Protein 2JL1 (pdb70)

Radius of gyration: 19.4 Å; Cα contacts (8 Å, |Δi|>4): 564; chains: 1; bounding box: 51×40×39 Å

Structure (mmCIF, N/CA/C/O backbone):
data_2JL1
#
_entry.id   2JL1
#
_cell.length_a   59.262
_cell.length_b   140.384
_cell.length_c   76.096
_cell.angle_alpha   90.00
_cell.angle_beta   90.00
_cell.angle_gamma   90.00
#
_symmetry.space_group_name_H-M   'C 2 2 21'
#
loop_
_entity.id
_entity.type
_entity.pdbx_description
1 polymer 'TRIPHENYLMETHANE REDUCTASE'
2 non-polymer 'NADP NICOTINAMIDE-ADENINE-DINUCLEOTIDE PHOSPHATE'
3 non-polymer GLYCEROL
4 water water
#
loop_
_atom_site.group_PDB
_atom_site.id
_atom_site.type_symbol
_atom_site.label_atom_id
_atom_site.label_alt_id
_atom_site.label_comp_id
_atom_site.label_asym_id
_atom_site.label_entity_id
_atom_site.label_seq_id
_atom_site.pdbx_PDB_ins_code
_atom_site.Cartn_x
_atom_site.Cartn_y
_atom_site.Cartn_z
_atom_site.occupancy
_atom_site.B_iso_or_equiv
_atom_site.auth_seq_id
_atom_site.auth_comp_id
_atom_site.auth_asym_id
_atom_site.auth_atom_id
_atom_site.pdbx_PDB_model_num
ATOM 1 N N . PHE A 1 1 ? 18.865 -26.304 -3.940 1.00 39.56 1 PHE A N 1
ATOM 2 C CA . PHE A 1 1 ? 18.142 -27.347 -3.144 1.00 39.36 1 PHE A CA 1
ATOM 3 C C . PHE A 1 1 ? 16.595 -27.239 -3.138 1.00 37.53 1 PHE A C 1
ATOM 4 O O . PHE A 1 1 ? 16.001 -26.347 -3.755 1.00 37.39 1 PHE A O 1
ATOM 12 N N . SER A 1 2 ? 15.966 -28.161 -2.410 1.00 35.02 2 SER A N 1
ATOM 13 C CA . SER A 1 2 ? 14.580 -28.526 -2.621 1.00 32.67 2 SER A CA 1
ATOM 14 C C . SER A 1 2 ? 13.555 -27.590 -1.995 1.00 30.84 2 SER A C 1
ATOM 15 O O . SER A 1 2 ? 13.783 -26.987 -0.937 1.00 29.85 2 SER A O 1
ATOM 18 N N . ILE A 1 3 ? 12.416 -27.511 -2.672 1.00 28.84 3 ILE A N 1
ATOM 19 C CA . ILE A 1 3 ? 11.264 -26.737 -2.218 1.00 27.23 3 ILE A CA 1
ATOM 20 C C . ILE A 1 3 ? 10.113 -27.737 -2.072 1.00 26.30 3 ILE A C 1
ATOM 21 O O . ILE A 1 3 ? 9.791 -28.455 -3.013 1.00 26.01 3 ILE A O 1
ATOM 26 N N . ALA A 1 4 ? 9.548 -27.818 -0.873 1.00 25.35 4 ALA A N 1
ATOM 27 C CA . ALA A 1 4 ? 8.456 -28.725 -0.582 1.00 24.59 4 ALA A CA 1
ATOM 28 C C . ALA A 1 4 ? 7.209 -27.906 -0.312 1.00 24.77 4 ALA A C 1
ATOM 29 O O . ALA A 1 4 ? 7.289 -26.821 0.281 1.00 24.97 4 ALA A O 1
ATOM 31 N N . VAL A 1 5 ? 6.072 -28.426 -0.754 1.00 23.89 5 VAL A N 1
ATOM 32 C CA . VAL A 1 5 ? 4.786 -27.726 -0.644 1.00 23.79 5 VAL A CA 1
ATOM 33 C C . VAL A 1 5 ? 3.829 -28.695 -0.003 1.00 23.12 5 VAL A C 1
ATOM 34 O O . VAL A 1 5 ? 3.541 -29.756 -0.578 1.00 23.15 5 VAL A O 1
ATOM 38 N N . THR A 1 6 ? 3.345 -28.361 1.188 1.00 23.16 6 THR A N 1
ATOM 39 C CA . THR A 1 6 ? 2.267 -29.143 1.812 1.00 23.70 6 THR A CA 1
ATOM 40 C C . THR A 1 6 ? 0.928 -28.737 1.186 1.00 24.29 6 THR A C 1
ATOM 41 O O . THR A 1 6 ? 0.876 -27.752 0.476 1.00 23.73 6 THR A O 1
ATOM 45 N N . GLY A 1 7 ? -0.154 -29.473 1.443 1.00 24.45 7 GLY A N 1
ATOM 46 C CA . GLY A 1 7 ? -1.430 -29.190 0.749 1.00 25.92 7 GLY A CA 1
ATOM 47 C C . GLY A 1 7 ? -1.352 -29.206 -0.791 1.00 26.17 7 GLY A C 1
ATOM 48 O O . GLY A 1 7 ? -2.167 -28.564 -1.493 1.00 25.49 7 GLY A O 1
ATOM 49 N N . ALA A 1 8 ? -0.395 -29.970 -1.316 1.00 26.31 8 ALA A N 1
ATOM 50 C CA . ALA A 1 8 ? -0.050 -29.916 -2.753 1.00 26.55 8 ALA A CA 1
ATOM 51 C C . ALA A 1 8 ? -1.147 -30.326 -3.744 1.00 26.97 8 ALA A C 1
ATOM 52 O O . ALA A 1 8 ? -1.103 -29.893 -4.896 1.00 27.11 8 ALA A O 1
ATOM 54 N N . THR A 1 9 ? -2.103 -31.154 -3.308 1.00 26.57 9 THR A N 1
ATOM 55 C CA . THR A 1 9 ? -3.246 -31.537 -4.142 1.00 27.41 9 THR A CA 1
ATOM 56 C C . THR A 1 9 ? -4.437 -30.581 -3.968 1.00 27.04 9 THR A C 1
ATOM 57 O O . THR A 1 9 ? -5.455 -30.703 -4.662 1.00 27.36 9 THR A O 1
ATOM 61 N N . GLY A 1 10 ? -4.318 -29.636 -3.045 1.00 25.97 10 GLY A N 1
ATOM 62 C CA . GLY A 1 10 ? -5.366 -28.638 -2.849 1.00 25.71 10 GLY A CA 1
ATOM 63 C C . GLY A 1 10 ? -5.285 -27.573 -3.922 1.00 25.75 10 GLY A C 1
ATOM 64 O O . GLY A 1 10 ? -4.367 -27.585 -4.755 1.00 25.39 10 GLY A O 1
ATOM 65 N N . GLN A 1 11 ? -6.229 -26.637 -3.900 1.00 25.80 11 GLN A N 1
ATOM 66 C CA . GLN A 1 11 ? -6.331 -25.658 -4.982 1.00 26.65 11 GLN A CA 1
ATOM 67 C C . GLN A 1 11 ? -5.138 -24.717 -4.943 1.00 25.49 11 GLN A C 1
ATOM 68 O O . GLN A 1 11 ? -4.454 -24.531 -5.954 1.00 24.70 11 GLN A O 1
ATOM 74 N N . LEU A 1 12 ? -4.835 -24.174 -3.767 1.00 24.37 12 LEU A N 1
ATOM 75 C CA . LEU A 1 12 ? -3.707 -23.244 -3.662 1.00 23.56 12 LEU A CA 1
ATOM 76 C C . LEU A 1 12 ? -2.384 -23.936 -3.932 1.00 22.39 12 LEU A C 1
ATOM 77 O O . LEU A 1 12 ? -1.563 -23.413 -4.672 1.00 23.35 12 LEU A O 1
ATOM 82 N N . GLY A 1 13 ? -2.185 -25.093 -3.306 1.00 22.21 13 GLY A N 1
ATOM 83 C CA . GLY A 1 13 ? -0.964 -25.908 -3.436 1.00 22.79 13 GLY A CA 1
ATOM 84 C C . GLY A 1 13 ? -0.641 -26.321 -4.862 1.00 22.87 13 GLY A C 1
ATOM 85 O O . GLY A 1 13 ? 0.512 -26.263 -5.287 1.00 23.41 13 GLY A O 1
ATOM 86 N N . GLY A 1 14 ? -1.667 -26.740 -5.602 1.00 22.94 14 GLY A N 1
ATOM 87 C CA . GLY A 1 14 ? -1.520 -27.138 -7.015 1.00 22.87 14 GLY A CA 1
ATOM 88 C C . GLY A 1 14 ? -1.093 -25.952 -7.859 1.00 23.45 14 GLY A C 1
ATOM 89 O O . GLY A 1 14 ? -0.246 -26.084 -8.732 1.00 23.56 14 GLY A O 1
ATOM 90 N N . LEU A 1 15 ? -1.651 -24.777 -7.575 1.00 23.99 15 LEU A N 1
ATOM 91 C CA . LEU A 1 15 ? -1.254 -23.553 -8.291 1.00 24.47 15 LEU A CA 1
ATOM 92 C C . LEU A 1 15 ? 0.173 -23.094 -7.938 1.00 24.49 15 LEU A C 1
ATOM 93 O O . LEU A 1 15 ? 0.878 -22.559 -8.793 1.00 25.64 15 LEU A O 1
ATOM 98 N N . VAL A 1 16 ? 0.600 -23.298 -6.695 1.00 24.74 16 VAL A N 1
ATOM 99 C CA . VAL A 1 16 ? 1.973 -22.963 -6.284 1.00 23.77 16 VAL A CA 1
ATOM 100 C C . VAL A 1 16 ? 2.956 -23.838 -7.082 1.00 24.38 16 VAL A C 1
ATOM 101 O O . VAL A 1 16 ? 3.934 -23.339 -7.628 1.00 24.49 16 VAL A O 1
ATOM 105 N N . ILE A 1 17 ? 2.670 -25.133 -7.144 1.00 24.15 17 ILE A N 1
ATOM 106 C CA . ILE A 1 17 ? 3.481 -26.068 -7.919 1.00 24.51 17 ILE A CA 1
ATOM 107 C C . ILE A 1 17 ? 3.517 -25.704 -9.405 1.00 25.17 17 ILE A C 1
ATOM 108 O O . ILE A 1 17 ? 4.586 -25.730 -10.025 1.00 25.63 17 ILE A O 1
ATOM 113 N N . GLN A 1 18 ? 2.366 -25.323 -9.966 1.00 25.22 18 GLN A N 1
ATOM 114 C CA . GLN A 1 18 ? 2.332 -24.914 -11.374 1.00 25.66 18 GLN A CA 1
ATOM 115 C C . GLN A 1 18 ? 3.154 -23.661 -11.644 1.00 25.50 18 GLN A C 1
ATOM 116 O O . GLN A 1 18 ? 3.842 -23.574 -12.668 1.00 24.18 18 GLN A O 1
ATOM 122 N N . HIS A 1 19 ? 3.122 -22.705 -10.708 1.00 24.90 19 HIS A N 1
ATOM 123 C CA . HIS A 1 19 ? 4.007 -21.537 -10.777 1.00 25.27 19 HIS A CA 1
ATOM 124 C C . HIS A 1 19 ? 5.493 -21.854 -10.528 1.00 25.18 19 HIS A C 1
ATOM 125 O O . HIS A 1 19 ? 6.364 -21.284 -11.193 1.00 25.33 19 HIS A O 1
ATOM 132 N N . LEU A 1 20 ? 5.785 -22.750 -9.579 1.00 25.10 20 LEU A N 1
ATOM 133 C CA . LEU A 1 20 ? 7.169 -23.191 -9.334 1.00 25.20 20 LEU A CA 1
ATOM 134 C C . LEU A 1 20 ? 7.764 -23.891 -10.555 1.00 25.71 20 LEU A C 1
ATOM 135 O O . LEU A 1 20 ? 8.959 -23.745 -10.843 1.00 25.38 20 LEU A O 1
ATOM 140 N N . LEU A 1 21 ? 6.926 -24.639 -11.269 1.00 26.16 21 LEU A N 1
ATOM 141 C CA . LEU A 1 21 ? 7.356 -25.366 -12.480 1.00 27.39 21 LEU A CA 1
ATOM 142 C C . LEU A 1 21 ? 7.786 -24.426 -13.611 1.00 28.36 21 LEU A C 1
ATOM 143 O O . LEU A 1 21 ? 8.488 -24.839 -14.525 1.00 28.21 21 LEU A O 1
ATOM 148 N N . LYS A 1 22 ? 7.373 -23.165 -13.548 1.00 29.45 22 LYS A N 1
ATOM 149 C CA . LYS A 1 22 ? 7.852 -22.171 -14.511 1.00 31.12 22 LYS A CA 1
ATOM 150 C C . LYS A 1 22 ? 9.136 -21.493 -14.029 1.00 31.53 22 LYS A C 1
ATOM 151 O O . LYS A 1 22 ? 9.712 -20.679 -14.749 1.00 31.97 22 LYS A O 1
ATOM 157 N N . LYS A 1 23 ? 9.600 -21.832 -12.823 1.00 32.01 23 LYS A N 1
ATOM 158 C CA . LYS A 1 23 ? 10.779 -21.163 -12.255 1.00 32.06 23 LYS A CA 1
ATOM 159 C C . LYS A 1 23 ? 11.963 -22.082 -11.945 1.00 32.34 23 LYS A C 1
ATOM 160 O O . LYS A 1 23 ? 13.109 -21.671 -12.054 1.00 33.00 23 LYS A O 1
ATOM 166 N N . VAL A 1 24 ? 11.678 -23.306 -11.520 1.00 32.46 24 VAL A N 1
ATOM 167 C CA . VAL A 1 24 ? 12.705 -24.246 -11.091 1.00 32.60 24 VAL A CA 1
ATOM 168 C C . VAL A 1 24 ? 12.440 -25.601 -11.767 1.00 32.44 24 VAL A C 1
ATOM 169 O O . VAL A 1 24 ? 11.301 -25.872 -12.153 1.00 32.27 24 VAL A O 1
ATOM 173 N N . PRO A 1 25 ? 13.486 -26.448 -11.927 1.00 32.49 25 PRO A N 1
ATOM 174 C CA . PRO A 1 25 ? 13.267 -27.780 -12.509 1.00 32.33 25 PRO A CA 1
ATOM 175 C C . PRO A 1 25 ? 12.311 -28.601 -11.661 1.00 32.38 25 PRO A C 1
ATOM 176 O O . PRO A 1 25 ? 12.275 -28.427 -10.439 1.00 31.42 25 PRO A O 1
ATOM 180 N N . ALA A 1 26 ? 11.555 -29.489 -12.302 1.00 32.62 26 ALA A N 1
ATOM 181 C CA . ALA A 1 26 ? 10.546 -30.293 -11.606 1.00 33.20 26 ALA A CA 1
ATOM 182 C C . ALA A 1 26 ? 11.141 -31.170 -10.507 1.00 33.45 26 ALA A C 1
ATOM 183 O O . ALA A 1 26 ? 10.481 -31.459 -9.514 1.00 33.36 26 ALA A O 1
ATOM 185 N N . SER A 1 27 ? 12.394 -31.586 -10.690 1.00 33.83 27 SER A N 1
ATOM 186 C CA . SER A 1 27 ? 13.083 -32.431 -9.710 1.00 33.89 27 SER A CA 1
ATOM 187 C C . SER A 1 27 ? 13.377 -31.713 -8.377 1.00 33.86 27 SER A C 1
ATOM 188 O O . SER A 1 27 ? 13.659 -32.360 -7.362 1.00 33.87 27 SER A O 1
ATOM 191 N N . GLN A 1 28 ? 13.317 -30.382 -8.397 1.00 33.42 28 GLN A N 1
ATOM 192 C CA . GLN A 1 28 ? 13.636 -29.534 -7.247 1.00 33.23 28 GLN A CA 1
ATOM 193 C C . GLN A 1 28 ? 12.393 -29.307 -6.350 1.00 31.67 28 GLN A C 1
ATOM 194 O O . GLN A 1 28 ? 12.498 -28.805 -5.236 1.00 30.72 28 GLN A O 1
ATOM 200 N N . ILE A 1 29 ? 11.224 -29.685 -6.855 1.00 30.08 29 ILE A N 1
ATOM 201 C CA . ILE A 1 29 ? 9.972 -29.471 -6.143 1.00 28.60 29 ILE A CA 1
ATOM 202 C C . ILE A 1 29 ? 9.534 -30.789 -5.506 1.00 28.01 29 ILE A C 1
ATOM 203 O O . ILE A 1 29 ? 9.641 -31.832 -6.136 1.00 27.55 29 ILE A O 1
ATOM 208 N N . ILE A 1 30 ? 9.038 -30.731 -4.265 1.00 26.81 30 ILE A N 1
ATOM 209 C CA . ILE A 1 30 ? 8.480 -31.893 -3.568 1.00 25.85 30 ILE A CA 1
ATOM 210 C C . ILE A 1 30 ? 7.039 -31.616 -3.139 1.00 25.98 30 ILE A C 1
ATOM 211 O O . ILE A 1 30 ? 6.773 -30.688 -2.363 1.00 25.80 30 ILE A O 1
ATOM 216 N N . ALA A 1 31 ? 6.115 -32.408 -3.658 1.00 25.54 31 ALA A N 1
ATOM 217 C CA . ALA A 1 31 ? 4.731 -32.309 -3.264 1.00 25.56 31 ALA A CA 1
ATOM 218 C C . ALA A 1 31 ? 4.547 -33.175 -2.035 1.00 25.98 31 ALA A C 1
ATOM 219 O O . ALA A 1 31 ? 4.834 -34.376 -2.063 1.00 24.70 31 ALA A O 1
ATOM 221 N N . ILE A 1 32 ? 4.108 -32.551 -0.943 1.00 25.78 32 ILE A N 1
ATOM 222 C CA . ILE A 1 32 ? 3.785 -33.278 0.266 1.00 26.87 32 ILE A CA 1
ATOM 223 C C . ILE A 1 32 ? 2.268 -33.290 0.370 1.00 27.27 32 ILE A C 1
ATOM 224 O O . ILE A 1 32 ? 1.609 -32.241 0.324 1.00 27.61 32 ILE A O 1
ATOM 229 N N . VAL A 1 33 ? 1.723 -34.492 0.482 1.00 27.85 33 VAL A N 1
ATOM 230 C CA . VAL A 1 33 ? 0.281 -34.753 0.331 1.00 28.69 33 VAL A CA 1
ATOM 231 C C . VAL A 1 33 ? -0.224 -35.787 1.353 1.00 28.67 33 VAL A C 1
ATOM 232 O O . VAL A 1 33 ? 0.538 -36.617 1.829 1.00 28.48 33 VAL A O 1
ATOM 236 N N . ARG A 1 34 ? -1.508 -35.732 1.684 1.00 29.67 34 ARG A N 1
ATOM 237 C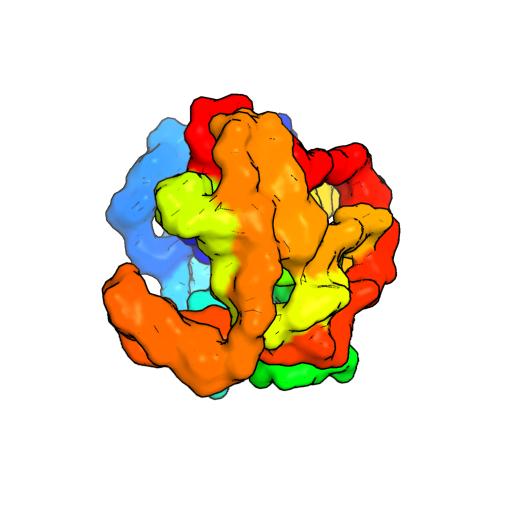 CA . ARG A 1 34 ? -2.133 -36.750 2.540 1.00 31.17 34 ARG A CA 1
ATOM 238 C C . ARG A 1 34 ? -2.543 -38.002 1.731 1.00 31.08 34 ARG A C 1
ATOM 239 O O . ARG A 1 34 ? -2.373 -39.146 2.182 1.00 31.22 34 ARG A O 1
ATOM 247 N N . ASN A 1 35 ? -3.040 -37.780 0.518 1.00 31.12 35 ASN A N 1
ATOM 248 C CA . ASN A 1 35 ? -3.595 -38.841 -0.333 1.00 31.17 35 ASN A CA 1
ATOM 249 C C . ASN A 1 35 ? -2.664 -38.972 -1.535 1.00 31.29 35 ASN A C 1
ATOM 250 O O . ASN A 1 35 ? -2.709 -38.161 -2.455 1.00 30.65 35 ASN A O 1
ATOM 255 N N . VAL A 1 36 ? -1.800 -39.989 -1.516 1.00 31.68 36 VAL A N 1
ATOM 256 C CA . VAL A 1 36 ? -0.772 -40.133 -2.552 1.00 32.08 36 VAL A CA 1
ATOM 257 C C . VAL A 1 36 ? -1.328 -40.510 -3.933 1.00 32.84 36 VAL A C 1
ATOM 258 O O . VAL A 1 36 ? -0.719 -40.184 -4.953 1.00 32.60 36 VAL A O 1
ATOM 262 N N . GLU A 1 37 ? -2.481 -41.178 -3.952 1.00 33.75 37 GLU A N 1
ATOM 263 C CA . GLU A 1 37 ? -3.190 -41.517 -5.192 1.00 35.43 37 GLU A CA 1
ATOM 264 C C . GLU A 1 37 ? -3.645 -40.259 -5.955 1.00 35.98 37 GLU A C 1
ATOM 265 O O . GLU A 1 37 ? -3.533 -40.208 -7.179 1.00 35.97 37 GLU A O 1
ATOM 271 N N . LYS A 1 38 ? -4.151 -39.262 -5.219 1.00 36.57 38 LYS A N 1
ATOM 272 C CA . LYS A 1 38 ? -4.495 -37.926 -5.740 1.00 37.54 38 LYS A CA 1
ATOM 273 C C . LYS A 1 38 ? -3.340 -37.215 -6.445 1.00 37.71 38 LYS A C 1
ATOM 274 O O . LYS A 1 38 ? -3.556 -36.438 -7.369 1.00 37.74 38 LYS A O 1
ATOM 280 N N . ALA A 1 39 ? -2.116 -37.467 -5.991 1.00 38.70 39 ALA A N 1
ATOM 281 C CA . ALA A 1 39 ? -0.947 -36.750 -6.497 1.00 39.77 39 ALA A CA 1
ATOM 282 C C . ALA A 1 39 ? -0.307 -37.371 -7.750 1.00 40.64 39 ALA A C 1
ATOM 283 O O . ALA A 1 39 ? 0.821 -37.018 -8.107 1.00 40.49 39 ALA A O 1
ATOM 285 N N . SER A 1 40 ? -1.037 -38.273 -8.413 1.00 41.78 40 SER A N 1
ATOM 286 C CA . SER A 1 40 ? -0.627 -38.886 -9.702 1.00 42.91 40 SER A CA 1
ATOM 287 C C . SER A 1 40 ? -0.321 -37.850 -10.791 1.00 43.46 40 SER A C 1
ATOM 288 O O . SER A 1 40 ? 0.743 -37.886 -11.407 1.00 43.41 40 SER A O 1
ATOM 291 N N . THR A 1 41 ? -1.266 -36.936 -11.018 1.00 44.31 41 THR A N 1
ATOM 292 C CA . THR A 1 41 ? -1.082 -35.809 -11.928 1.00 45.18 41 THR A CA 1
ATOM 293 C C . THR A 1 41 ? 0.305 -35.173 -11.783 1.00 45.19 41 THR A C 1
ATOM 294 O O . THR A 1 41 ? 1.015 -34.995 -12.779 1.00 45.35 41 THR A O 1
ATOM 298 N N . LEU A 1 42 ? 0.681 -34.862 -10.537 1.00 44.83 42 LEU A N 1
ATOM 299 C CA . LEU A 1 42 ? 1.957 -34.202 -10.207 1.00 44.45 42 LEU A CA 1
ATOM 300 C C . LEU A 1 42 ? 3.195 -35.025 -10.556 1.00 43.94 42 LEU A C 1
ATOM 301 O O . LEU A 1 42 ? 4.172 -34.493 -11.096 1.00 43.72 42 LEU A O 1
ATOM 306 N N . ALA A 1 43 ? 3.144 -36.318 -10.244 1.00 43.59 43 ALA A N 1
ATOM 307 C CA . ALA A 1 43 ? 4.271 -37.223 -10.472 1.00 43.23 43 ALA A CA 1
ATOM 308 C C . ALA A 1 43 ? 4.605 -37.354 -11.957 1.00 43.19 43 ALA A C 1
ATOM 309 O O . ALA A 1 43 ? 5.772 -37.523 -12.328 1.00 43.33 43 ALA A O 1
ATOM 311 N N . ASP A 1 44 ? 3.576 -37.261 -12.800 1.00 42.76 44 ASP A N 1
ATOM 312 C CA . ASP A 1 44 ? 3.744 -37.281 -14.255 1.00 42.04 44 ASP A CA 1
ATOM 313 C C . ASP A 1 44 ? 4.550 -36.079 -14.752 1.00 41.31 44 ASP A C 1
ATOM 314 O O . ASP A 1 44 ? 5.245 -36.166 -15.768 1.00 41.35 44 ASP A O 1
ATOM 319 N N . GLN A 1 45 ? 4.466 -34.967 -14.020 1.00 40.19 45 GLN A N 1
ATOM 320 C CA . GLN A 1 45 ? 5.210 -33.753 -14.364 1.00 39.11 45 GLN A CA 1
ATOM 321 C C . GLN A 1 45 ? 6.660 -33.768 -13.858 1.00 38.15 45 GLN A C 1
ATOM 322 O O . GLN A 1 45 ? 7.420 -32.832 -14.115 1.00 37.96 45 GLN A O 1
ATOM 328 N N . GLY A 1 46 ? 7.028 -34.831 -13.141 1.00 36.97 46 GLY A N 1
ATOM 329 C CA . GLY A 1 46 ? 8.388 -35.003 -12.627 1.00 35.31 46 GLY A CA 1
ATOM 330 C C . GLY A 1 46 ? 8.586 -34.441 -11.226 1.00 33.83 46 GLY A C 1
ATOM 331 O O . GLY A 1 46 ? 9.718 -34.307 -10.762 1.00 33.51 46 GLY A O 1
ATOM 332 N N . VAL A 1 47 ? 7.484 -34.105 -10.556 1.00 32.79 47 VAL A N 1
ATOM 333 C CA . VAL A 1 47 ? 7.524 -33.613 -9.183 1.00 31.37 47 VAL A CA 1
ATOM 334 C C . VAL A 1 47 ? 7.487 -34.807 -8.235 1.00 30.84 47 VAL A C 1
ATOM 335 O O . VAL A 1 47 ? 6.623 -35.676 -8.354 1.00 29.90 47 VAL A O 1
ATOM 339 N N . GLU A 1 48 ? 8.442 -34.848 -7.305 1.00 30.25 48 GLU A N 1
ATOM 340 C CA . GLU A 1 48 ? 8.499 -35.903 -6.293 1.00 29.89 48 GLU A CA 1
ATOM 341 C C . GLU A 1 48 ? 7.342 -35.755 -5.311 1.00 28.45 48 GLU A C 1
ATOM 342 O O . GLU A 1 48 ? 7.083 -34.664 -4.805 1.00 29.04 48 GLU A O 1
ATOM 348 N N . VAL A 1 49 ? 6.661 -36.861 -5.040 1.00 27.14 49 VAL A N 1
ATOM 349 C CA . VAL A 1 49 ? 5.505 -36.888 -4.124 1.00 25.61 49 VAL A CA 1
ATOM 350 C C . VAL A 1 49 ? 5.935 -37.582 -2.831 1.00 25.13 49 VAL A C 1
ATOM 351 O O . VAL A 1 49 ? 6.571 -38.630 -2.874 1.00 24.18 49 VAL A O 1
ATOM 355 N N . ARG A 1 50 ? 5.597 -37.003 -1.685 1.00 24.70 50 ARG A N 1
ATOM 356 C CA . ARG A 1 50 ? 5.818 -37.674 -0.395 1.00 24.38 50 ARG A CA 1
ATOM 357 C C . ARG A 1 50 ? 4.544 -37.615 0.407 1.00 24.46 50 ARG A C 1
ATOM 358 O O . ARG A 1 50 ? 3.788 -36.669 0.280 1.00 24.06 50 ARG A O 1
ATOM 366 N N . HIS A 1 51 ? 4.312 -38.640 1.218 1.00 24.85 51 HIS A N 1
ATOM 367 C CA . HIS A 1 51 ? 3.151 -38.691 2.090 1.00 24.73 51 HIS A CA 1
ATOM 368 C C . HIS A 1 51 ? 3.443 -37.896 3.355 1.00 24.83 51 HIS A C 1
ATOM 369 O O . HIS A 1 51 ? 4.424 -38.138 4.031 1.00 24.56 51 HIS A O 1
ATOM 376 N N . GLY A 1 52 ? 2.576 -36.954 3.673 1.00 25.08 52 GLY A N 1
ATOM 377 C CA . GLY A 1 52 ? 2.730 -36.175 4.893 1.00 25.96 52 GLY A CA 1
ATOM 378 C C . GLY A 1 52 ? 1.335 -35.840 5.349 1.00 26.60 52 GLY A C 1
ATOM 379 O O . GLY A 1 52 ? 0.617 -35.120 4.661 1.00 27.15 52 GLY A O 1
ATOM 380 N N . ASP A 1 53 ? 0.947 -36.400 6.489 1.00 26.82 53 ASP A N 1
ATOM 381 C CA . ASP A 1 53 ? -0.370 -36.163 7.059 1.00 27.41 53 ASP A CA 1
ATOM 382 C C . ASP A 1 53 ? -0.216 -35.412 8.391 1.00 26.98 53 ASP A C 1
ATOM 383 O O . ASP A 1 53 ? 0.471 -35.908 9.290 1.00 27.54 53 ASP A O 1
ATOM 388 N N . TYR A 1 54 ? -0.857 -34.238 8.521 1.00 26.82 54 TYR A N 1
ATOM 389 C CA . TYR A 1 54 ? -0.705 -33.374 9.723 1.00 26.79 54 TYR A CA 1
ATOM 390 C C . TYR A 1 54 ? -1.172 -34.047 11.011 1.00 27.13 54 TYR A C 1
ATOM 391 O O . TYR A 1 54 ? -0.854 -33.599 12.097 1.00 25.91 54 TYR A O 1
ATOM 400 N N . ASN A 1 55 ? -1.944 -35.116 10.860 1.00 27.84 55 ASN A N 1
ATOM 401 C CA . ASN A 1 55 ? -2.376 -35.941 11.984 1.00 28.87 55 ASN A CA 1
ATOM 402 C C . ASN A 1 55 ? -1.328 -36.986 12.390 1.00 29.44 55 ASN A C 1
ATOM 403 O O . ASN A 1 55 ? -1.487 -37.663 13.414 1.00 29.24 55 ASN A O 1
ATOM 408 N N . GLN A 1 56 ? -0.265 -37.112 11.596 1.00 29.64 56 GLN A N 1
ATOM 409 C CA . GLN A 1 56 ? 0.722 -38.182 11.771 1.00 30.63 56 GLN A CA 1
ATOM 410 C C . GLN A 1 56 ? 2.159 -37.648 11.842 1.00 30.53 56 GLN A C 1
ATOM 411 O O . GLN A 1 56 ? 2.847 -37.574 10.825 1.00 29.96 56 GLN A O 1
ATOM 417 N N . PRO A 1 57 ? 2.617 -37.273 13.051 1.00 31.31 57 PRO A N 1
ATOM 418 C CA . PRO A 1 57 ? 3.968 -36.730 13.275 1.00 31.74 57 PRO A CA 1
ATOM 419 C C . PRO A 1 57 ? 5.113 -37.502 12.596 1.00 32.03 57 PRO A C 1
ATOM 420 O O . PRO A 1 57 ? 6.046 -36.885 12.060 1.00 31.88 57 PRO A O 1
ATOM 424 N N . GLU A 1 58 ? 5.038 -38.828 12.611 1.00 32.12 58 GLU A N 1
ATOM 425 C CA . GLU A 1 58 ? 6.076 -39.666 12.003 1.00 32.25 58 GLU A CA 1
ATOM 426 C C . GLU A 1 58 ? 6.129 -39.487 10.491 1.00 31.32 58 GLU A C 1
ATOM 427 O O . GLU A 1 58 ? 7.220 -39.347 9.916 1.00 31.06 58 GLU A O 1
ATOM 433 N N . SER A 1 59 ? 4.952 -39.485 9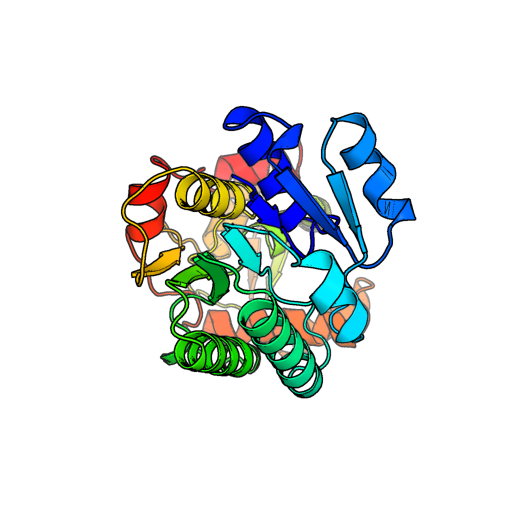.858 1.00 30.04 59 SER A N 1
ATOM 434 C CA . SER A 1 59 ? 4.845 -39.205 8.425 1.00 29.24 59 SER A CA 1
ATOM 435 C C . SER A 1 59 ? 5.475 -37.856 8.038 1.00 28.34 59 SER A C 1
ATOM 436 O O . SER A 1 59 ? 6.072 -37.734 6.969 1.00 28.00 59 SER A O 1
ATOM 439 N N . LEU A 1 60 ? 5.343 -36.849 8.906 1.00 27.42 60 LEU A N 1
ATOM 440 C CA . LEU A 1 60 ? 5.892 -35.518 8.632 1.00 27.65 60 LEU A CA 1
ATOM 441 C C . LEU A 1 60 ? 7.409 -35.479 8.809 1.00 27.94 60 LEU A C 1
ATOM 442 O O . LEU A 1 60 ? 8.123 -34.836 8.036 1.00 26.79 60 LEU A O 1
ATOM 447 N N . GLN A 1 61 ? 7.901 -36.166 9.834 1.00 29.74 61 GLN A N 1
ATOM 448 C CA . GLN A 1 61 ? 9.341 -36.301 10.032 1.00 31.83 61 GLN A CA 1
ATOM 449 C C . GLN A 1 61 ? 10.013 -36.820 8.755 1.00 31.93 61 GLN A C 1
ATOM 450 O O . GLN A 1 61 ? 10.999 -36.254 8.277 1.00 32.62 61 GLN A O 1
ATOM 456 N N . LYS A 1 62 ? 9.441 -37.867 8.182 1.00 32.38 62 LYS A N 1
ATOM 457 C CA . LYS A 1 62 ? 9.973 -38.467 6.960 1.00 32.71 62 LYS A CA 1
ATOM 458 C C . LYS A 1 62 ? 9.797 -37.561 5.730 1.00 31.94 62 LYS A C 1
ATOM 459 O O . LYS A 1 62 ? 10.722 -37.431 4.923 1.00 32.19 62 LYS A O 1
ATOM 465 N N . ALA A 1 63 ? 8.629 -36.928 5.592 1.00 30.68 63 ALA A N 1
ATOM 466 C CA . ALA A 1 63 ? 8.369 -36.054 4.448 1.00 29.66 63 ALA A CA 1
ATOM 467 C C . ALA A 1 63 ? 9.292 -34.833 4.395 1.00 29.17 63 ALA A C 1
ATOM 468 O O . ALA A 1 63 ? 9.715 -34.400 3.311 1.00 28.45 63 ALA A O 1
ATOM 470 N N . PHE A 1 64 ? 9.614 -34.285 5.566 1.00 28.28 64 PHE A N 1
ATOM 471 C CA . PHE A 1 64 ? 10.439 -33.088 5.639 1.00 28.20 64 PHE A CA 1
ATOM 472 C C . PHE A 1 64 ? 11.934 -33.403 5.651 1.00 28.67 64 PHE A C 1
ATOM 473 O O . PHE A 1 64 ? 12.747 -32.478 5.640 1.00 28.71 64 PHE A O 1
ATOM 481 N N . ALA A 1 65 ? 12.288 -34.690 5.710 1.00 29.39 65 ALA A N 1
ATOM 482 C CA . ALA A 1 65 ? 13.688 -35.118 5.748 1.00 29.77 65 ALA A CA 1
ATOM 483 C C . ALA A 1 65 ? 14.433 -34.488 4.591 1.00 29.97 65 ALA A C 1
ATOM 484 O O . ALA A 1 65 ? 14.075 -34.680 3.444 1.00 31.02 65 ALA A O 1
ATOM 486 N N . GLY A 1 66 ? 15.446 -33.699 4.898 1.00 30.35 66 GLY A 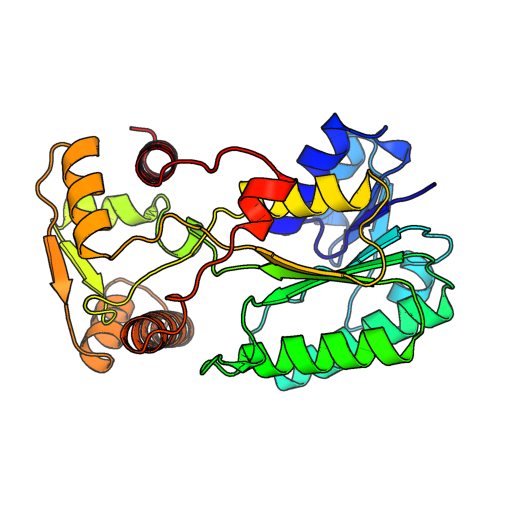N 1
ATOM 487 C CA . GLY A 1 66 ? 16.298 -33.144 3.868 1.00 30.80 66 GLY A CA 1
ATOM 488 C C . GLY A 1 66 ? 15.755 -31.982 3.065 1.00 31.20 66 GLY A C 1
ATOM 489 O O . GLY A 1 66 ? 16.427 -31.530 2.144 1.00 31.63 66 GLY A O 1
ATOM 490 N N . VAL A 1 67 ? 14.559 -31.474 3.382 1.00 31.21 67 VAL A N 1
ATOM 491 C CA . VAL A 1 67 ? 14.057 -30.314 2.621 1.00 30.54 67 VAL A CA 1
ATOM 492 C C . VAL A 1 67 ? 14.657 -28.992 3.101 1.00 30.43 67 VAL A C 1
ATOM 493 O O . VAL A 1 67 ? 14.761 -28.724 4.307 1.00 30.18 67 VAL A O 1
ATOM 497 N N . SER A 1 68 ? 15.092 -28.192 2.130 1.00 29.65 68 SER A N 1
ATOM 498 C CA . SER A 1 68 ? 15.716 -26.909 2.377 1.00 29.86 68 SER A CA 1
ATOM 499 C C . SER A 1 68 ? 14.666 -25.832 2.667 1.00 29.20 68 SER A C 1
ATOM 500 O O . SER A 1 68 ? 14.699 -25.197 3.719 1.00 28.83 68 SER A O 1
ATOM 503 N N . LYS A 1 69 ? 13.727 -25.646 1.742 1.00 28.75 69 LYS A N 1
ATOM 504 C CA . LYS A 1 69 ? 12.648 -24.666 1.921 1.00 28.11 69 LYS A CA 1
ATOM 505 C C . LYS A 1 69 ? 11.271 -25.326 1.972 1.00 27.12 69 LYS A C 1
ATOM 506 O O . LYS A 1 69 ? 10.908 -26.072 1.062 1.00 27.19 69 LYS A O 1
ATOM 512 N N . LEU A 1 70 ? 10.486 -25.000 3.002 1.00 25.75 70 LEU A N 1
ATOM 513 C CA . LEU A 1 70 ? 9.151 -25.592 3.173 1.00 24.10 70 LEU A CA 1
ATOM 514 C C . LEU A 1 70 ? 8.056 -24.553 3.035 1.00 23.48 70 LEU A C 1
ATOM 515 O O . LEU A 1 70 ? 8.062 -23.539 3.747 1.00 23.47 70 LEU A O 1
ATOM 520 N N . LEU A 1 71 ? 7.112 -24.794 2.125 1.00 22.85 71 LEU A N 1
ATOM 521 C CA . LEU A 1 71 ? 5.884 -23.977 2.118 1.00 21.74 71 LEU A CA 1
ATOM 522 C C . LEU A 1 71 ? 4.806 -24.756 2.866 1.00 21.78 71 LEU A C 1
ATOM 523 O O . LEU A 1 71 ? 4.290 -25.769 2.379 1.00 21.89 71 LEU A O 1
ATOM 528 N N . PHE A 1 72 ? 4.497 -24.266 4.065 1.00 21.04 72 PHE A N 1
ATOM 529 C CA . PHE A 1 72 ? 3.526 -24.850 4.950 1.00 20.79 72 PHE A CA 1
ATOM 530 C C . PHE A 1 72 ? 2.199 -24.144 4.598 1.00 20.70 72 PHE A C 1
ATOM 531 O O . PHE A 1 72 ? 2.010 -22.978 4.914 1.00 20.93 72 PHE A O 1
ATOM 539 N N . ILE A 1 73 ? 1.319 -24.836 3.877 1.00 21.55 73 ILE A N 1
ATOM 540 C CA . ILE A 1 73 ? 0.005 -24.287 3.538 1.00 22.04 73 ILE A CA 1
ATOM 541 C C . ILE A 1 73 ? -0.932 -24.750 4.634 1.00 22.86 73 ILE A C 1
ATOM 542 O O . ILE A 1 73 ? -0.945 -25.929 4.959 1.00 21.81 73 ILE A O 1
ATOM 547 N N . SER A 1 74 ? -1.725 -23.832 5.208 1.00 24.13 74 SER A N 1
ATOM 548 C CA . SER A 1 74 ? -2.553 -24.164 6.366 1.00 25.61 74 SER A CA 1
ATOM 549 C C . SER A 1 74 ? -3.580 -25.249 6.050 1.00 26.84 74 SER A C 1
ATOM 550 O O . SER A 1 74 ? -3.992 -25.399 4.906 1.00 26.37 74 SER A O 1
ATOM 553 N N . GLY A 1 75 ? -3.984 -26.012 7.063 1.00 28.73 75 GLY A N 1
ATOM 554 C CA . GLY A 1 75 ? -4.976 -27.063 6.855 1.00 31.68 75 GLY A CA 1
ATOM 555 C C . GLY A 1 75 ? -6.378 -26.512 6.633 1.00 33.76 75 GLY A C 1
ATOM 556 O O . GLY A 1 75 ? -6.613 -25.335 6.876 1.00 32.89 75 GLY A O 1
ATOM 557 N N . PRO A 1 76 ? -7.312 -27.359 6.123 1.00 35.39 76 PRO A N 1
ATOM 558 C CA . PRO A 1 76 ? -8.726 -26.998 6.003 1.00 36.61 76 PRO A CA 1
ATOM 559 C C . PRO A 1 76 ? -9.261 -26.718 7.389 1.00 37.79 76 PRO A C 1
ATOM 560 O O . PRO A 1 76 ? -8.797 -27.310 8.353 1.00 37.86 76 PRO A O 1
ATOM 564 N N . HIS A 1 77 ? -10.221 -25.821 7.524 1.00 38.64 77 HIS A N 1
ATOM 565 C CA . HIS A 1 77 ? -10.431 -25.309 8.866 1.00 39.83 77 HIS A CA 1
ATOM 566 C C . HIS A 1 77 ? -11.811 -25.499 9.465 1.00 39.95 77 HIS A C 1
ATOM 567 O O . HIS A 1 77 ? -12.484 -24.529 9.856 1.00 41.32 77 HIS A O 1
ATOM 574 N N . TYR A 1 78 ? -12.205 -26.761 9.573 1.00 39.54 78 TYR A N 1
ATOM 575 C CA . TYR A 1 78 ? -13.488 -27.117 10.173 1.00 39.02 78 TYR A CA 1
ATOM 576 C C . TYR A 1 78 ? -13.401 -26.840 11.675 1.00 36.64 78 TYR A C 1
ATOM 577 O O . TYR A 1 78 ? -14.151 -26.013 12.216 1.00 37.05 78 TYR A O 1
ATOM 586 N N . ASP A 1 79 ? -12.460 -27.523 12.331 1.00 32.80 79 ASP A N 1
ATOM 587 C CA . ASP A 1 79 ? -12.272 -27.467 13.773 1.00 29.61 79 ASP A CA 1
ATOM 588 C C . ASP A 1 79 ? -10.971 -26.696 14.037 1.00 27.93 79 ASP A C 1
ATOM 589 O O . ASP A 1 79 ? -9.875 -27.206 13.820 1.00 26.98 79 ASP A O 1
ATOM 594 N N . ASN A 1 80 ? -11.117 -25.451 14.476 1.00 26.68 80 ASN A N 1
ATOM 595 C CA . ASN A 1 80 ? -9.985 -24.560 14.742 1.00 25.32 80 ASN A CA 1
ATOM 596 C C . ASN A 1 80 ? -9.047 -25.074 15.831 1.00 24.44 80 ASN A C 1
ATOM 597 O O . ASN A 1 80 ? -7.849 -24.916 15.722 1.00 23.39 80 ASN A O 1
ATOM 602 N N . THR A 1 81 ? -9.601 -25.682 16.876 1.00 23.40 81 THR A N 1
ATOM 603 C CA . THR A 1 81 ? -8.760 -26.194 17.958 1.00 23.59 81 THR A CA 1
ATOM 604 C C . THR A 1 81 ? -7.948 -27.405 17.504 1.00 23.93 81 THR A C 1
ATOM 605 O O . THR A 1 81 ? -6.783 -27.551 17.879 1.00 24.52 81 THR A O 1
ATOM 609 N N . LEU A 1 82 ? -8.560 -28.290 16.716 1.00 23.79 82 LEU A N 1
ATOM 610 C CA . LEU A 1 82 ? -7.816 -29.383 16.090 1.00 23.48 82 LEU A CA 1
ATOM 611 C C . LEU A 1 82 ? -6.742 -28.870 15.154 1.00 22.78 82 LEU A C 1
ATOM 612 O O . LEU A 1 82 ? -5.631 -29.395 15.124 1.00 22.26 82 LEU A O 1
ATOM 617 N N . LEU A 1 83 ? -7.074 -27.855 14.363 1.00 22.87 83 LEU A N 1
ATOM 618 C CA . LEU A 1 83 ? -6.105 -27.255 13.451 1.00 23.15 83 LEU A CA 1
ATOM 619 C C . LEU A 1 83 ? -4.813 -26.754 14.148 1.00 22.48 83 LEU A C 1
ATOM 620 O O . LEU A 1 83 ? -3.730 -26.871 13.599 1.00 22.75 83 LEU A O 1
ATOM 625 N N . ILE A 1 84 ? -4.946 -26.203 15.346 1.00 22.13 84 ILE A N 1
ATOM 626 C CA . ILE A 1 84 ? -3.782 -25.781 16.152 1.00 23.23 84 ILE A CA 1
ATOM 627 C C . ILE A 1 84 ? -2.841 -26.952 16.449 1.00 22.61 84 ILE A C 1
ATOM 628 O O . ILE A 1 84 ? -1.611 -26.839 16.249 1.00 22.68 84 ILE A O 1
ATOM 633 N N . VAL A 1 85 ? -3.416 -28.067 16.917 1.00 21.33 85 VAL A N 1
ATOM 634 C CA . VAL A 1 85 ? -2.661 -29.320 17.134 1.00 21.95 85 VAL A CA 1
ATOM 635 C C . VAL A 1 85 ? -1.972 -29.770 15.854 1.00 21.62 85 VAL A C 1
ATOM 636 O O . VAL A 1 85 ? -0.797 -30.106 15.875 1.00 21.17 85 VAL A O 1
ATOM 640 N N . GLN A 1 86 ? -2.704 -29.786 14.738 1.00 21.73 86 GLN A N 1
ATOM 641 C CA . GLN A 1 86 ? -2.121 -30.234 13.462 1.00 21.84 86 GLN A CA 1
ATOM 642 C C . GLN A 1 86 ? -0.961 -29.338 13.061 1.00 21.56 86 GLN A C 1
ATOM 643 O O . GLN A 1 86 ? 0.133 -29.814 12.717 1.00 20.75 86 GLN A O 1
ATOM 649 N N . HIS A 1 87 ? -1.200 -28.031 13.129 1.00 20.94 87 HIS A N 1
ATOM 650 C CA . HIS A 1 87 ? -0.171 -27.049 12.809 1.00 20.88 87 HIS A CA 1
ATOM 651 C C . HIS A 1 87 ? 1.016 -27.172 13.753 1.00 20.51 87 HIS A C 1
ATOM 652 O O . HIS A 1 87 ? 2.145 -27.059 13.325 1.00 20.14 87 HIS A O 1
ATOM 659 N N . ALA A 1 88 ? 0.774 -27.404 15.040 1.00 21.05 88 ALA A N 1
ATOM 660 C CA . ALA A 1 88 ? 1.887 -27.567 15.980 1.00 21.02 88 ALA A CA 1
ATOM 661 C C . ALA A 1 88 ? 2.749 -28.787 15.630 1.00 21.49 88 ALA A C 1
ATOM 662 O O . ALA A 1 88 ? 3.971 -28.719 15.728 1.00 19.90 88 ALA A O 1
ATOM 664 N N . ASN A 1 89 ? 2.105 -29.887 15.223 1.00 22.20 89 ASN A N 1
ATOM 665 C CA . ASN A 1 89 ? 2.814 -31.078 14.734 1.00 22.65 89 ASN A CA 1
ATOM 666 C C . ASN A 1 89 ? 3.669 -30.766 13.514 1.00 22.46 89 ASN A C 1
ATOM 667 O O . ASN A 1 89 ? 4.796 -31.260 13.408 1.00 21.45 89 ASN A O 1
ATOM 672 N N . VAL A 1 90 ? 3.130 -29.971 12.579 1.00 22.07 90 VAL A N 1
ATOM 673 C CA . VAL A 1 90 ? 3.884 -29.597 11.372 1.00 21.48 90 VAL A CA 1
ATOM 674 C C . VAL A 1 90 ? 5.168 -28.842 11.730 1.00 21.70 90 VAL A C 1
ATOM 675 O O . VAL A 1 90 ? 6.263 -29.191 11.270 1.00 22.35 90 VAL A O 1
ATOM 679 N N . VAL A 1 91 ? 5.025 -27.812 12.551 1.00 21.54 91 VAL A N 1
ATOM 680 C CA . VAL A 1 91 ? 6.140 -26.956 12.964 1.00 21.95 91 VAL A CA 1
ATOM 681 C C . VAL A 1 91 ? 7.201 -27.785 13.688 1.00 22.44 91 VAL A C 1
ATOM 682 O O . VAL A 1 91 ? 8.401 -27.618 13.419 1.00 22.89 91 VAL A O 1
ATOM 686 N N . LYS A 1 92 ? 6.780 -28.688 14.578 1.00 22.19 92 LYS A N 1
ATOM 687 C CA . LYS A 1 92 ? 7.774 -29.514 15.301 1.00 22.55 92 LYS A CA 1
ATOM 688 C C . LYS A 1 92 ? 8.509 -30.448 14.349 1.00 22.61 92 LYS A C 1
ATOM 689 O O . LYS A 1 92 ? 9.726 -30.601 14.451 1.00 23.26 92 LYS A O 1
ATOM 695 N N . ALA A 1 93 ? 7.768 -31.070 13.429 1.00 22.72 93 ALA A N 1
ATOM 696 C CA . ALA A 1 93 ? 8.367 -31.932 12.397 1.00 22.67 93 ALA A CA 1
ATOM 697 C C . ALA A 1 93 ? 9.387 -31.162 11.546 1.00 22.83 93 ALA A C 1
ATOM 698 O O . ALA A 1 93 ? 10.519 -31.640 11.317 1.00 22.73 93 ALA A O 1
ATOM 700 N N . ALA A 1 94 ? 9.012 -29.954 11.136 1.00 22.23 94 ALA A N 1
ATOM 701 C CA . ALA A 1 94 ? 9.908 -29.070 10.393 1.00 22.68 94 ALA A CA 1
ATOM 702 C C . ALA A 1 94 ? 11.168 -28.747 11.201 1.00 23.12 94 ALA A C 1
ATOM 703 O O . ALA A 1 94 ? 12.285 -28.848 10.683 1.00 23.36 94 ALA A O 1
ATOM 705 N N . ARG A 1 95 ? 10.998 -28.372 12.472 1.00 22.93 95 ARG A N 1
ATOM 706 C CA . ARG A 1 95 ? 12.144 -28.105 13.340 1.00 22.45 95 ARG A CA 1
ATOM 707 C C . ARG A 1 95 ? 13.052 -29.362 13.404 1.00 23.05 95 ARG A C 1
ATOM 708 O O . ARG A 1 95 ? 14.266 -29.268 13.151 1.00 22.39 95 ARG A O 1
ATOM 716 N N . ASP A 1 96 ? 12.456 -30.509 13.734 1.00 23.23 96 ASP A N 1
ATOM 717 C CA . ASP A 1 96 ? 13.206 -31.777 13.911 1.00 24.54 96 ASP A CA 1
ATOM 718 C C . ASP A 1 96 ? 13.929 -32.214 12.646 1.00 25.07 96 ASP A C 1
ATOM 719 O O . ASP A 1 96 ? 14.990 -32.812 12.721 1.00 25.06 96 ASP A O 1
ATOM 724 N N . ALA A 1 97 ? 13.338 -31.933 11.485 1.00 25.75 97 ALA A N 1
ATOM 725 C CA . ALA A 1 97 ? 13.953 -32.278 10.203 1.00 26.16 97 ALA A CA 1
ATOM 726 C C . ALA A 1 97 ? 15.066 -31.306 9.771 1.00 26.64 97 ALA A C 1
ATOM 727 O O . ALA A 1 97 ? 15.727 -31.540 8.768 1.00 27.14 97 ALA A O 1
ATOM 729 N N . GLY A 1 98 ? 15.262 -30.212 10.506 1.00 26.30 98 GLY A N 1
ATOM 730 C CA . GLY A 1 98 ? 16.294 -29.248 10.146 1.00 25.77 98 GLY A CA 1
ATOM 731 C C . GLY A 1 98 ? 15.993 -28.452 8.879 1.00 25.51 98 GLY A C 1
ATOM 732 O O . GLY A 1 98 ? 16.911 -28.071 8.132 1.00 25.00 98 GLY A O 1
ATOM 733 N N . VAL A 1 99 ? 14.704 -28.216 8.634 1.00 25.07 99 VAL A N 1
ATOM 734 C CA . VAL A 1 99 ? 14.242 -27.370 7.522 1.00 24.83 99 VAL A CA 1
ATOM 735 C C . VAL A 1 99 ? 14.937 -26.007 7.651 1.00 25.15 99 VAL A C 1
ATOM 736 O O . VAL A 1 99 ? 14.988 -25.442 8.741 1.00 25.72 99 VAL A O 1
ATOM 740 N N . LYS A 1 100 ? 15.518 -25.523 6.558 1.00 24.85 100 LYS A N 1
ATOM 741 C CA . LYS A 1 100 ? 16.313 -24.299 6.578 1.00 25.24 100 LYS A CA 1
ATOM 742 C C . LYS A 1 100 ? 15.504 -23.001 6.407 1.00 25.43 100 LYS A C 1
ATOM 743 O O . LYS A 1 100 ? 15.943 -21.938 6.849 1.00 24.61 100 LYS A O 1
ATOM 749 N N . HIS A 1 101 ? 14.336 -23.083 5.769 1.00 25.58 101 HIS A N 1
ATOM 750 C CA . HIS A 1 101 ? 13.468 -21.908 5.557 1.00 26.17 101 HIS A CA 1
ATOM 751 C C . HIS A 1 101 ? 12.016 -22.352 5.593 1.00 25.38 101 HIS A C 1
ATOM 752 O O . HIS A 1 101 ? 11.663 -23.315 4.934 1.00 24.90 101 HIS A O 1
ATOM 759 N N . ILE A 1 102 ? 11.178 -21.653 6.352 1.00 24.78 102 ILE A N 1
ATOM 760 C CA . ILE A 1 102 ? 9.763 -21.974 6.352 1.00 24.66 102 ILE A CA 1
ATOM 761 C C . ILE A 1 102 ? 8.888 -20.774 5.934 1.00 23.68 102 ILE A C 1
ATOM 762 O O . ILE A 1 102 ? 8.966 -19.705 6.539 1.00 23.18 102 ILE A O 1
ATOM 767 N N . ALA A 1 103 ? 8.062 -20.968 4.905 1.00 23.32 103 ALA A N 1
ATOM 768 C CA . ALA A 1 103 ? 6.999 -20.009 4.541 1.00 23.15 103 ALA A CA 1
ATOM 769 C C . ALA A 1 103 ? 5.662 -20.591 4.981 1.00 23.20 103 ALA A C 1
ATOM 770 O O . ALA A 1 103 ? 5.424 -21.785 4.767 1.00 23.62 103 ALA A O 1
ATOM 772 N N . TYR A 1 104 ? 4.790 -19.745 5.538 1.00 21.95 104 TYR A N 1
ATOM 773 C CA . TYR A 1 104 ? 3.503 -20.165 6.071 1.00 21.32 104 TYR A CA 1
ATOM 774 C C . TYR A 1 104 ? 2.360 -19.264 5.529 1.00 21.10 104 TYR A C 1
ATOM 775 O O . TYR A 1 104 ? 2.450 -18.037 5.583 1.00 21.17 104 TYR A O 1
ATOM 784 N N . THR A 1 105 ? 1.305 -19.884 5.000 1.00 21.28 105 THR A N 1
ATOM 785 C CA . THR A 1 105 ? 0.134 -19.164 4.506 1.00 21.39 105 THR A CA 1
ATOM 786 C C . THR A 1 105 ? -0.785 -18.816 5.676 1.00 22.24 105 THR A C 1
ATOM 787 O O . THR A 1 105 ? -1.610 -19.653 6.126 1.00 23.32 105 THR A O 1
ATOM 791 N N . GLY A 1 106 ? -0.649 -17.580 6.139 1.00 22.90 106 GLY A N 1
ATOM 792 C CA . GLY A 1 106 ? -1.412 -17.054 7.279 1.00 22.27 106 GLY A CA 1
ATOM 793 C C . GLY A 1 106 ? -2.585 -16.245 6.767 1.00 23.27 106 GLY A C 1
ATOM 794 O O . GLY A 1 106 ? -3.150 -16.553 5.722 1.00 23.89 106 GLY A O 1
ATOM 795 N N . TYR A 1 107 ? -2.970 -15.231 7.520 1.00 23.39 107 TYR A N 1
ATOM 796 C CA . TYR A 1 107 ? -4.177 -14.469 7.211 1.00 24.02 107 TYR A CA 1
ATOM 797 C C . TYR A 1 107 ? -3.829 -13.005 7.461 1.00 23.03 107 TYR A C 1
ATOM 798 O O . TYR A 1 107 ? -3.276 -12.670 8.512 1.00 22.99 107 TYR A O 1
ATOM 807 N N . ALA A 1 108 ? -4.081 -12.158 6.458 1.00 22.31 108 ALA A N 1
ATOM 808 C CA . ALA A 1 108 ? -3.690 -10.757 6.490 1.00 21.05 108 ALA A CA 1
ATOM 809 C C . ALA A 1 108 ? -4.397 -10.050 7.619 1.00 21.48 108 ALA A C 1
ATOM 810 O O . ALA A 1 108 ? -5.579 -10.314 7.907 1.00 21.04 108 ALA A O 1
ATOM 812 N N . PHE A 1 109 ? -3.673 -9.152 8.255 1.00 20.73 109 PHE A N 1
ATOM 813 C CA . PHE A 1 109 ? -4.200 -8.331 9.337 1.00 21.06 109 PHE A CA 1
ATOM 814 C C . PHE A 1 109 ? -4.842 -9.147 10.456 1.00 21.75 109 PHE A C 1
ATOM 815 O O . PHE A 1 109 ? -5.814 -8.699 11.079 1.00 21.87 109 PHE A O 1
ATOM 823 N N . ALA A 1 110 ? -4.278 -10.329 10.729 1.00 21.46 110 ALA A N 1
ATOM 824 C CA . ALA A 1 110 ? -4.901 -11.272 11.676 1.00 22.60 110 ALA A CA 1
ATOM 825 C C . ALA A 1 110 ? -5.157 -10.639 13.060 1.00 23.37 110 ALA A C 1
ATOM 826 O O . ALA A 1 110 ? -6.196 -10.910 13.697 1.00 24.61 110 ALA A O 1
ATOM 828 N N . GLU A 1 111 ? -4.245 -9.787 13.514 1.00 23.72 111 GLU A N 1
ATOM 829 C CA . GLU A 1 111 ? -4.381 -9.165 14.846 1.00 26.40 111 GLU A CA 1
ATOM 830 C C . GLU A 1 111 ? -5.657 -8.323 14.992 1.00 27.47 111 GLU A C 1
ATOM 831 O O . GLU A 1 111 ? -6.166 -8.139 16.101 1.00 28.83 111 GLU A O 1
ATOM 837 N N . GLU A 1 112 ? -6.167 -7.823 13.869 1.00 29.06 112 GLU A N 1
ATOM 838 C CA . GLU A 1 112 ? -7.363 -6.968 13.867 1.00 30.89 112 GLU A CA 1
ATOM 839 C C . GLU A 1 112 ? -8.621 -7.716 13.482 1.00 30.95 112 GLU A C 1
ATOM 840 O O . GLU A 1 112 ? -9.720 -7.128 13.419 1.00 30.41 112 GLU A O 1
ATOM 846 N N . SER A 1 113 ? -8.456 -9.002 13.212 1.00 30.25 113 SER A N 1
ATOM 847 C CA . SER A 1 113 ? -9.538 -9.805 12.689 1.00 30.26 113 SER A CA 1
ATOM 848 C C . SER A 1 113 ? -10.590 -10.140 13.739 1.00 30.92 113 SER A C 1
ATOM 849 O O . SER A 1 113 ? -10.289 -10.236 14.918 1.00 30.47 113 SER A O 1
ATOM 852 N N . ILE A 1 114 ? -11.829 -10.300 13.281 1.00 30.75 114 ILE A N 1
ATOM 853 C CA . ILE A 1 114 ? -12.926 -10.688 14.125 1.00 31.90 114 ILE A CA 1
ATOM 854 C C . ILE A 1 114 ? -13.466 -12.085 13.796 1.00 31.97 114 ILE A C 1
ATOM 855 O O . ILE A 1 114 ? -14.509 -12.471 14.309 1.00 32.66 114 ILE A O 1
ATOM 860 N N . ILE A 1 115 ? -12.790 -12.840 12.930 1.00 31.74 115 ILE A N 1
ATOM 861 C CA . ILE A 1 115 ? -13.164 -14.240 12.714 1.00 31.81 115 ILE A CA 1
ATOM 862 C C . ILE A 1 115 ? -12.217 -15.209 13.480 1.00 31.76 115 ILE A C 1
ATOM 863 O O . ILE A 1 115 ? -11.007 -14.947 13.572 1.00 31.68 115 ILE A O 1
ATOM 868 N N . PRO A 1 116 ? -12.772 -16.296 14.074 1.00 31.13 116 PRO A N 1
ATOM 869 C CA . PRO A 1 116 ? -11.994 -17.222 14.917 1.00 30.45 116 PRO A CA 1
ATOM 870 C C . PRO A 1 116 ? -10.715 -17.803 14.282 1.00 29.50 116 PRO A C 1
ATOM 871 O O . PRO A 1 116 ? -9.705 -17.935 14.970 1.00 28.68 116 PRO A O 1
ATOM 875 N N . LEU A 1 117 ? -10.754 -18.100 12.983 1.00 29.18 117 LEU A N 1
ATOM 876 C CA . LEU A 1 117 ? -9.599 -18.659 12.270 1.00 29.11 117 LEU A CA 1
ATOM 877 C C . LEU A 1 117 ? -8.333 -17.780 12.359 1.00 27.24 117 LEU A C 1
ATOM 878 O O . LEU A 1 117 ? -7.224 -18.302 12.288 1.00 27.18 117 LEU A O 1
ATOM 883 N N . ALA A 1 118 ? -8.486 -16.466 12.559 1.00 24.72 118 ALA A N 1
ATOM 884 C CA . ALA A 1 118 ? -7.320 -15.580 12.724 1.00 23.36 118 ALA A CA 1
ATOM 885 C C . ALA A 1 118 ? -6.459 -16.047 13.903 1.00 22.65 118 ALA A C 1
ATOM 886 O O . ALA A 1 118 ? -5.252 -15.913 13.889 1.00 21.18 118 ALA A O 1
ATOM 888 N N . HIS A 1 119 ? -7.120 -16.565 14.941 1.00 21.67 119 HIS A N 1
ATOM 889 C CA . HIS A 1 119 ? -6.412 -17.020 16.130 1.00 20.51 119 HIS A CA 1
ATOM 890 C C . HIS A 1 119 ? -5.493 -18.203 15.834 1.00 19.79 119 HIS A C 1
ATOM 891 O O . HIS A 1 119 ? -4.400 -18.313 16.418 1.00 19.89 119 HIS A O 1
ATOM 898 N N . VAL A 1 120 ? -5.952 -19.089 14.950 1.00 19.72 120 VAL A N 1
ATOM 899 C CA . VAL A 1 120 ? -5.177 -20.257 14.540 1.00 20.25 120 VAL A CA 1
ATOM 900 C C . VAL A 1 120 ? -3.911 -19.794 13.830 1.00 20.16 120 VAL A C 1
ATOM 901 O O . VAL A 1 120 ? -2.828 -20.336 14.058 1.00 21.42 120 VAL A O 1
ATOM 905 N N . HIS A 1 121 ? -4.064 -18.820 12.931 1.00 18.56 121 HIS A N 1
ATOM 906 C CA . HIS A 1 121 ? -2.930 -18.339 12.147 1.00 19.13 121 HIS A CA 1
ATOM 907 C C . HIS A 1 121 ? -1.893 -17.654 13.020 1.00 18.23 121 HIS A C 1
ATOM 908 O O . HIS A 1 121 ? -0.680 -17.860 12.853 1.00 19.18 121 HIS A O 1
ATOM 915 N N . LEU A 1 122 ? -2.366 -16.870 13.986 1.00 18.43 122 LEU A N 1
ATOM 916 C CA . LEU A 1 122 ? -1.434 -16.180 14.918 1.00 18.25 122 LEU A CA 1
ATOM 917 C C . LEU A 1 122 ? -0.720 -17.188 15.847 1.00 17.73 122 LEU A C 1
ATOM 918 O O . LEU A 1 122 ? 0.494 -17.068 16.090 1.00 18.50 122 LEU A O 1
ATOM 923 N N . ALA A 1 123 ? -1.456 -18.193 16.328 1.00 17.30 123 ALA A N 1
ATOM 924 C CA . ALA A 1 123 ? -0.865 -19.262 17.150 1.00 17.36 123 ALA A CA 1
ATOM 925 C C . ALA A 1 123 ? 0.224 -19.985 16.356 1.00 18.04 123 ALA A C 1
ATOM 926 O O . ALA A 1 123 ? 1.305 -20.301 16.891 1.00 18.43 123 ALA A O 1
ATOM 928 N N . THR A 1 124 ? -0.049 -20.229 15.068 1.00 18.21 124 THR A N 1
ATOM 929 C CA . THR A 1 124 ? 0.878 -20.951 14.188 1.00 18.73 124 THR A CA 1
ATOM 930 C C . THR A 1 124 ? 2.123 -20.119 13.883 1.00 18.78 124 THR A C 1
ATOM 931 O O . THR A 1 124 ? 3.255 -20.635 13.915 1.00 18.44 124 THR A O 1
ATOM 935 N N . GLU A 1 125 ? 1.926 -18.828 13.624 1.00 19.06 125 GLU A N 1
ATOM 936 C CA . GLU A 1 125 ? 3.061 -17.905 13.471 1.00 19.57 125 GLU A CA 1
ATOM 937 C C . GLU A 1 125 ? 3.985 -17.916 14.709 1.00 20.22 125 GLU A C 1
ATOM 938 O O . GLU A 1 125 ? 5.205 -18.027 14.572 1.00 19.72 125 GLU A O 1
ATOM 944 N N . TYR A 1 126 ? 3.407 -17.787 15.904 1.00 18.66 126 TYR A N 1
ATOM 945 C CA . TYR A 1 126 ? 4.192 -17.887 17.137 1.00 19.43 126 TYR A CA 1
ATOM 946 C C . TYR A 1 126 ? 4.882 -19.223 17.315 1.00 20.32 126 TYR A C 1
ATOM 947 O O . TYR A 1 126 ? 6.023 -19.261 17.795 1.00 19.29 126 TYR A O 1
ATOM 956 N N . ALA A 1 127 ? 4.221 -20.317 16.926 1.00 20.37 127 ALA A N 1
ATOM 957 C CA . ALA A 1 127 ? 4.864 -21.630 16.913 1.00 21.37 127 ALA A CA 1
ATOM 958 C C . ALA A 1 127 ? 6.110 -21.660 16.016 1.00 22.21 127 ALA A C 1
ATOM 959 O O . ALA A 1 127 ? 7.165 -22.144 16.416 1.00 22.25 127 ALA A O 1
ATOM 961 N N . ILE A 1 128 ? 5.983 -21.134 14.799 1.00 22.44 128 ILE A N 1
ATOM 962 C CA . ILE A 1 128 ? 7.121 -21.075 13.869 1.00 22.26 128 ILE A CA 1
ATOM 963 C C . ILE A 1 128 ? 8.265 -20.216 14.426 1.00 22.96 128 ILE A C 1
ATOM 964 O O . ILE A 1 128 ? 9.452 -20.552 14.248 1.00 22.93 128 ILE A O 1
ATOM 969 N N . ARG A 1 129 ? 7.914 -19.119 15.097 1.00 23.46 129 ARG A N 1
ATOM 970 C CA . ARG A 1 129 ? 8.934 -18.283 15.746 1.00 24.44 129 ARG A CA 1
ATOM 971 C C . ARG A 1 129 ? 9.782 -19.051 16.782 1.00 25.41 129 ARG A C 1
ATOM 972 O O . ARG A 1 129 ? 10.990 -18.827 16.854 1.00 25.36 129 ARG A O 1
ATOM 980 N N . THR A 1 130 ? 9.174 -19.974 17.538 1.00 25.64 130 THR A N 1
ATOM 981 C CA . THR A 1 130 ? 9.918 -20.799 18.527 1.00 26.44 130 THR A CA 1
ATOM 982 C C . THR A 1 130 ? 10.993 -21.700 17.930 1.00 27.07 130 THR A C 1
ATOM 983 O O . THR A 1 130 ? 11.889 -22.175 18.649 1.00 27.59 130 THR A O 1
ATOM 987 N N . THR A 1 131 ? 10.899 -21.969 16.635 1.00 26.65 131 THR A N 1
ATOM 988 C CA . THR A 1 131 ? 11.867 -22.848 16.003 1.00 27.79 131 THR A CA 1
ATOM 989 C C . THR A 1 131 ? 13.185 -22.165 15.643 1.00 28.90 131 THR A C 1
ATOM 990 O O . THR A 1 131 ? 14.167 -22.852 15.382 1.00 30.17 131 THR A O 1
ATOM 994 N N . ASN A 1 132 ? 13.198 -20.838 15.557 1.00 30.01 132 ASN A N 1
ATOM 995 C CA . ASN A 1 132 ? 14.386 -20.127 15.049 1.00 30.73 132 ASN A CA 1
ATOM 996 C C . ASN A 1 132 ? 14.708 -20.398 13.566 1.00 30.48 132 ASN A C 1
ATOM 997 O O . ASN A 1 132 ? 15.771 -19.996 13.079 1.00 31.01 132 ASN A O 1
ATOM 1002 N N . ILE A 1 133 ? 13.817 -21.091 12.850 1.00 28.76 133 ILE A N 1
ATOM 1003 C CA . ILE A 1 133 ? 13.968 -21.219 11.398 1.00 27.56 133 ILE A CA 1
ATOM 1004 C C . ILE A 1 133 ? 13.597 -19.882 10.743 1.00 26.63 133 ILE A C 1
ATOM 1005 O O . ILE A 1 133 ? 12.544 -19.308 11.056 1.00 26.57 133 ILE A O 1
ATOM 1010 N N . PRO A 1 134 ? 14.463 -19.371 9.838 1.00 25.94 134 PRO A N 1
ATOM 1011 C CA . PRO A 1 134 ? 14.131 -18.194 9.020 1.00 25.06 134 PRO A CA 1
ATOM 1012 C C . PRO A 1 134 ? 12.765 -18.382 8.375 1.00 24.37 134 PRO A C 1
ATOM 1013 O O . PRO A 1 134 ? 12.549 -19.400 7.710 1.00 24.30 134 PRO A O 1
ATOM 1017 N N . TYR A 1 135 ? 11.860 -17.421 8.571 1.00 23.11 135 TYR A N 1
ATOM 1018 C CA . TYR A 1 135 ? 10.444 -17.581 8.173 1.00 22.26 135 TYR A CA 1
ATOM 1019 C C . TYR A 1 135 ? 10.034 -16.523 7.165 1.00 22.13 135 TYR A C 1
ATOM 1020 O O . TYR A 1 135 ? 10.670 -15.466 7.043 1.00 22.31 135 TYR A O 1
ATOM 1029 N N . THR A 1 136 ? 8.960 -16.813 6.441 1.00 21.91 136 THR A N 1
ATOM 1030 C CA . THR A 1 136 ? 8.225 -15.801 5.703 1.00 21.02 136 THR A CA 1
ATOM 1031 C C . THR A 1 136 ? 6.751 -16.051 5.974 1.00 20.87 136 THR A C 1
ATOM 1032 O O . THR A 1 136 ? 6.242 -17.126 5.687 1.00 19.96 136 THR A O 1
ATOM 1036 N N . PHE A 1 137 ? 6.070 -15.051 6.512 1.00 20.43 137 PHE A N 1
ATOM 1037 C CA . PHE A 1 137 ? 4.646 -15.184 6.771 1.00 21.02 137 PHE A CA 1
ATOM 1038 C C . PHE A 1 137 ? 3.914 -14.521 5.612 1.00 20.94 137 PHE A C 1
ATOM 1039 O O . PHE A 1 137 ? 3.980 -13.304 5.409 1.00 21.16 137 PHE A O 1
ATOM 1047 N N . LEU A 1 138 ? 3.312 -15.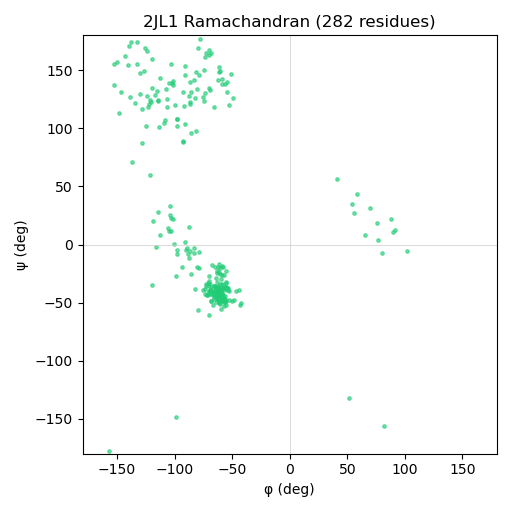367 4.797 1.00 21.26 138 LEU A N 1
ATOM 1048 C CA . LEU A 1 138 ? 2.581 -14.983 3.622 1.00 21.40 138 LEU A CA 1
ATOM 1049 C C . LEU A 1 138 ? 1.147 -14.836 4.096 1.00 21.49 138 LEU A C 1
ATOM 1050 O O . LEU A 1 138 ? 0.372 -15.807 4.125 1.00 22.42 138 LEU A O 1
ATOM 1055 N N . ARG A 1 139 ? 0.795 -13.638 4.544 1.00 20.77 139 ARG A N 1
ATOM 1056 C CA . ARG A 1 139 ? -0.508 -13.454 5.183 1.00 21.26 139 ARG A CA 1
ATOM 1057 C C . ARG A 1 139 ? -1.558 -13.178 4.117 1.00 21.60 139 ARG A C 1
ATOM 1058 O O . ARG A 1 139 ? -1.703 -12.050 3.658 1.00 23.05 139 ARG A O 1
ATOM 1066 N N . ASN A 1 140 ? -2.267 -14.223 3.699 1.00 22.30 140 ASN A N 1
ATOM 1067 C CA . ASN A 1 140 ? -3.144 -14.125 2.534 1.00 21.64 140 ASN A CA 1
ATOM 1068 C C . ASN A 1 140 ? -4.461 -13.436 2.867 1.00 21.22 140 ASN A C 1
ATOM 1069 O O . ASN A 1 140 ? -4.987 -13.607 3.953 1.00 20.31 140 ASN A O 1
ATOM 1074 N N . ALA A 1 141 ? -4.986 -12.678 1.898 1.00 21.00 141 ALA A N 1
ATOM 1075 C CA . ALA A 1 141 ? -6.363 -12.214 1.920 1.00 19.76 141 ALA A CA 1
ATOM 1076 C C . ALA A 1 141 ? -7.343 -13.381 1.733 1.00 21.29 141 ALA A C 1
ATOM 1077 O O . ALA A 1 141 ? -6.963 -14.480 1.306 1.00 20.70 141 ALA A O 1
ATOM 1079 N N . LEU A 1 142 ? -8.616 -13.130 2.040 1.00 21.25 142 LEU A N 1
ATOM 1080 C CA . LEU A 1 142 ? -9.675 -13.993 1.546 1.00 22.06 142 LEU A CA 1
ATOM 1081 C C . LEU A 1 142 ? -9.535 -14.175 0.029 1.00 22.30 142 LEU A C 1
ATOM 1082 O O . LEU A 1 142 ? -9.089 -13.258 -0.659 1.00 21.20 142 LEU A O 1
ATOM 1087 N N . TYR A 1 143 ? -9.897 -15.359 -0.478 1.00 21.34 143 TYR A N 1
ATOM 1088 C CA . TYR A 1 143 ? -9.856 -15.645 -1.914 1.00 22.20 143 TYR A CA 1
ATOM 1089 C C . TYR A 1 143 ? -10.995 -14.975 -2.669 1.00 21.72 143 TYR A C 1
ATOM 1090 O O . TYR A 1 143 ? -12.144 -15.150 -2.317 1.00 21.13 143 TYR A O 1
ATOM 1099 N N . THR A 1 144 ? -10.661 -14.217 -3.715 1.00 21.80 144 THR A N 1
ATOM 1100 C CA . THR A 1 144 ? -11.683 -13.677 -4.625 1.00 21.89 144 THR A CA 1
ATOM 1101 C C . THR A 1 144 ? -12.539 -14.827 -5.176 1.00 22.88 144 THR A C 1
ATOM 1102 O O . THR A 1 144 ? -13.743 -14.665 -5.375 1.00 22.35 144 THR A O 1
ATOM 1106 N N . ASP A 1 145 ? -11.906 -15.996 -5.367 1.00 23.48 145 ASP A N 1
ATOM 1107 C CA . ASP A 1 145 ? -12.563 -17.206 -5.927 1.00 24.06 145 ASP A CA 1
ATOM 1108 C C . ASP A 1 145 ? -13.714 -17.688 -5.066 1.00 24.38 145 ASP A C 1
ATOM 1109 O O . ASP A 1 145 ? -14.600 -18.356 -5.568 1.00 24.44 145 ASP A O 1
ATOM 1114 N N . PHE A 1 146 ? -13.704 -17.344 -3.774 1.00 24.66 146 PHE A N 1
ATOM 1115 C CA . PHE A 1 146 ? -14.788 -17.713 -2.863 1.00 25.47 146 PHE A CA 1
ATOM 1116 C C . PHE A 1 146 ? -16.069 -17.023 -3.313 1.00 25.59 146 PHE A C 1
ATOM 1117 O O . PHE A 1 146 ? -17.131 -17.628 -3.290 1.00 25.11 146 PHE A O 1
ATOM 1125 N N . PHE A 1 147 ? -15.940 -15.782 -3.791 1.00 25.01 147 PHE A N 1
ATOM 1126 C CA . PHE A 1 147 ? -17.076 -14.939 -4.167 1.00 25.27 147 PHE A CA 1
ATOM 1127 C C . PHE A 1 147 ? -17.357 -14.929 -5.694 1.00 25.08 147 PHE A C 1
ATOM 1128 O O . PHE A 1 147 ? -18.483 -14.710 -6.144 1.00 25.88 147 PHE A O 1
ATOM 1136 N N . VAL A 1 148 ? -16.316 -15.160 -6.482 1.00 24.63 148 VAL A N 1
ATOM 1137 C CA . VAL A 1 148 ? -16.400 -14.997 -7.920 1.00 23.49 148 VAL A CA 1
ATOM 1138 C C . VAL A 1 148 ? -15.970 -16.310 -8.561 1.00 24.41 148 VAL A C 1
ATOM 1139 O O . VAL A 1 148 ? -14.792 -16.617 -8.656 1.00 23.31 148 VAL A O 1
ATOM 1143 N N . ASN A 1 149 ? -16.958 -17.079 -8.995 1.00 24.87 149 ASN A N 1
ATOM 1144 C CA . ASN A 1 149 ? -16.739 -18.428 -9.498 1.00 25.67 149 ASN A CA 1
ATOM 1145 C C . ASN A 1 149 ? -17.926 -18.741 -10.387 1.00 26.24 149 ASN A C 1
ATOM 1146 O O . ASN A 1 149 ? -18.796 -17.869 -10.570 1.00 24.65 149 ASN A O 1
ATOM 1151 N N . GLU A 1 150 ? -17.964 -19.968 -10.926 1.00 26.61 150 GLU A N 1
ATOM 1152 C CA . GLU A 1 150 ? -19.009 -20.394 -11.879 1.00 28.64 150 GLU A CA 1
ATOM 1153 C C . GLU A 1 150 ? -20.413 -20.287 -11.287 1.00 27.30 150 GLU A C 1
ATOM 1154 O O . GLU A 1 150 ? -21.394 -20.150 -12.017 1.00 26.89 150 GLU A O 1
ATOM 1160 N N . GLY A 1 151 ? -20.483 -20.371 -9.961 1.00 27.42 151 GLY A N 1
ATOM 1161 C CA . GLY A 1 151 ? -21.704 -20.180 -9.187 1.00 27.56 151 GLY A CA 1
ATOM 1162 C C . GLY A 1 151 ? -22.423 -18.862 -9.416 1.00 27.61 151 GLY A C 1
ATOM 1163 O O . GLY A 1 151 ? -23.632 -18.769 -9.154 1.00 28.08 151 GLY A O 1
ATOM 1164 N N . LEU A 1 152 ? -21.700 -17.844 -9.890 1.00 26.89 152 LEU A N 1
ATOM 1165 C CA . LEU A 1 152 ? -22.303 -16.555 -10.254 1.00 26.72 152 LEU A CA 1
ATOM 1166 C C . LEU A 1 152 ? -23.349 -16.670 -11.370 1.00 27.18 152 LEU A C 1
ATOM 1167 O O . LEU A 1 152 ? -24.180 -15.785 -11.516 1.00 27.28 152 LEU A O 1
ATOM 1172 N N . ARG A 1 153 ? -23.310 -17.757 -12.140 1.00 27.92 153 ARG A N 1
ATOM 1173 C CA . ARG A 1 153 ? -24.343 -18.050 -13.154 1.00 29.05 153 ARG A CA 1
ATOM 1174 C C . ARG A 1 153 ? -25.722 -18.062 -12.530 1.00 28.90 153 ARG A C 1
ATOM 1175 O O . ARG A 1 153 ? -26.693 -17.641 -13.154 1.00 29.60 153 ARG A O 1
ATOM 1183 N N . ALA A 1 154 ? -25.799 -18.556 -11.298 1.00 28.76 154 ALA A N 1
ATOM 1184 C CA . ALA A 1 154 ? -27.036 -18.541 -10.532 1.00 28.71 154 ALA A CA 1
ATOM 1185 C C . ALA A 1 154 ? -27.528 -17.111 -10.342 1.00 28.68 154 ALA A C 1
ATOM 1186 O O . ALA A 1 154 ? -28.733 -16.854 -10.373 1.00 27.65 154 ALA A O 1
ATOM 1188 N N . SER A 1 155 ? -26.592 -16.181 -10.129 1.00 28.02 155 SER A N 1
ATOM 1189 C CA . SER A 1 155 ? -26.946 -14.767 -9.964 1.00 28.41 155 SER A CA 1
ATOM 1190 C C . SER A 1 155 ? -27.348 -14.115 -11.285 1.00 28.15 155 SER A C 1
ATOM 1191 O O . SER A 1 155 ? -28.262 -13.291 -11.316 1.00 27.78 155 SER A O 1
ATOM 1194 N N . THR A 1 156 ? -26.671 -14.479 -12.371 1.00 28.55 156 THR A N 1
ATOM 1195 C CA . THR A 1 156 ? -27.068 -14.019 -13.702 1.00 29.53 156 THR A CA 1
ATOM 1196 C C . THR A 1 156 ? -28.501 -14.474 -13.990 1.00 29.90 156 THR A C 1
ATOM 1197 O O . THR A 1 156 ? -29.292 -13.714 -14.551 1.00 29.50 156 THR A O 1
ATOM 1201 N N . GLU A 1 157 ? -28.843 -15.691 -13.563 1.00 30.13 157 GLU A N 1
ATOM 1202 C CA . GLU A 1 157 ? -30.170 -16.262 -13.809 1.00 30.65 157 GLU A CA 1
ATOM 1203 C C . GLU A 1 157 ? -31.240 -15.525 -13.010 1.00 29.52 157 GLU A C 1
ATOM 1204 O O . GLU A 1 157 ? -32.262 -15.125 -13.561 1.00 28.51 157 GLU A O 1
ATOM 1210 N N . SER A 1 158 ? -30.982 -15.332 -11.718 1.00 28.61 158 SER A N 1
ATOM 1211 C CA . SER A 1 158 ? -31.957 -14.741 -10.807 1.00 27.89 158 SER A CA 1
ATOM 1212 C C . SER A 1 158 ? -32.065 -13.228 -10.911 1.00 27.41 158 SER A C 1
ATOM 1213 O O . SER A 1 158 ? -33.067 -12.653 -10.487 1.00 27.58 158 SER A O 1
ATOM 1216 N N . GLY A 1 159 ? -31.035 -12.588 -11.466 1.00 26.31 159 GLY A N 1
ATOM 1217 C CA . GLY A 1 159 ? -30.916 -11.131 -11.449 1.00 25.53 159 GLY A CA 1
ATOM 1218 C C . GLY A 1 159 ? -30.493 -10.495 -10.126 1.00 24.98 159 GLY A C 1
ATOM 1219 O O . GLY A 1 159 ? -30.687 -9.295 -9.932 1.00 23.90 159 GLY A O 1
ATOM 1220 N N . ALA A 1 160 ? -29.907 -11.289 -9.222 1.00 24.19 160 ALA A N 1
ATOM 1221 C CA . ALA A 1 160 ? -29.499 -10.804 -7.898 1.00 23.91 160 ALA A CA 1
ATOM 1222 C C . ALA A 1 160 ? -28.326 -11.565 -7.295 1.00 23.48 160 ALA A C 1
ATOM 1223 O O . ALA A 1 160 ? -28.275 -12.789 -7.353 1.00 23.08 160 ALA A O 1
ATOM 1225 N N . ILE A 1 161 ? -27.403 -10.818 -6.703 1.00 23.39 161 ILE A N 1
ATOM 1226 C CA . ILE A 1 161 ? -26.417 -11.367 -5.775 1.00 23.44 161 ILE A CA 1
ATOM 1227 C C . ILE A 1 161 ? -26.957 -11.041 -4.386 1.00 23.43 161 ILE A C 1
ATOM 1228 O O . ILE A 1 161 ? -27.152 -9.869 -4.072 1.00 21.95 161 ILE A O 1
ATOM 1233 N N . VAL A 1 162 ? -27.215 -12.075 -3.578 1.00 22.74 162 VAL A N 1
ATOM 1234 C CA . VAL A 1 162 ? -27.806 -11.916 -2.244 1.00 23.01 162 VAL A CA 1
ATOM 1235 C C . VAL A 1 162 ? -26.727 -12.155 -1.173 1.00 22.86 162 VAL A C 1
ATOM 1236 O O . VAL A 1 162 ? -26.099 -13.232 -1.132 1.00 23.41 162 VAL A O 1
ATOM 1240 N N . THR A 1 163 ? -26.446 -11.133 -0.365 1.00 22.35 163 THR A N 1
ATOM 1241 C CA . THR A 1 163 ? -25.451 -11.248 0.710 1.00 21.21 163 THR A CA 1
ATOM 1242 C C . THR A 1 163 ? -25.909 -10.477 1.918 1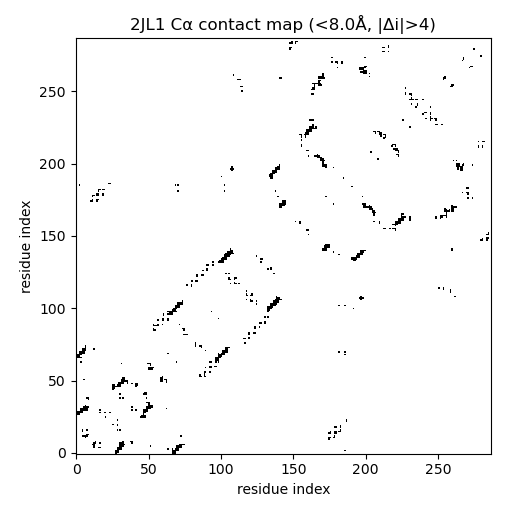.00 21.39 163 THR A C 1
ATOM 1243 O O . THR A 1 163 ? -26.723 -9.585 1.802 1.00 21.09 163 THR A O 1
ATOM 1247 N N . ASN A 1 164 ? -25.327 -10.774 3.074 1.00 21.65 164 ASN A N 1
ATOM 1248 C CA . ASN A 1 164 ? -25.479 -9.884 4.224 1.00 21.39 164 ASN A CA 1
ATOM 1249 C C . ASN A 1 164 ? -24.219 -9.050 4.496 1.00 21.32 164 ASN A C 1
ATOM 1250 O O . ASN A 1 164 ? -23.961 -8.693 5.643 1.00 21.38 164 ASN A O 1
ATOM 1255 N N . ALA A 1 165 ? -23.487 -8.686 3.436 1.00 21.01 165 ALA A N 1
ATOM 1256 C CA . ALA A 1 165 ? -22.228 -7.929 3.553 1.00 21.17 165 ALA A CA 1
ATOM 1257 C C . ALA A 1 165 ? -22.393 -6.416 3.559 1.00 21.04 165 ALA A C 1
ATOM 1258 O O . ALA A 1 165 ? -21.433 -5.690 3.808 1.00 20.85 165 ALA A O 1
ATOM 1260 N N . GLY A 1 166 ? -23.597 -5.931 3.289 1.00 21.91 166 GLY A N 1
ATOM 1261 C CA . GLY A 1 166 ? -23.827 -4.506 3.094 1.00 21.51 166 GLY A CA 1
ATOM 1262 C C . GLY A 1 166 ? -22.867 -3.898 2.082 1.00 22.21 166 GLY A C 1
ATOM 1263 O O . GLY A 1 166 ? -22.654 -4.447 0.981 1.00 23.04 166 GLY A O 1
ATOM 1264 N N . SER A 1 167 ? -22.272 -2.770 2.472 1.00 20.76 167 SER A N 1
ATOM 1265 C CA . SER A 1 167 ? -21.322 -2.067 1.657 1.00 22.07 167 SER A CA 1
ATOM 1266 C C . SER A 1 167 ? -19.920 -2.326 2.187 1.00 20.78 167 SER A C 1
ATOM 1267 O O . SER A 1 167 ? -19.024 -1.535 1.970 1.00 21.83 167 SER A O 1
ATOM 1270 N N . GLY A 1 168 ? -19.745 -3.462 2.870 1.00 20.18 168 GLY A N 1
ATOM 1271 C CA . GLY A 1 168 ? -18.464 -3.896 3.358 1.00 19.40 168 GLY A CA 1
ATOM 1272 C C . GLY A 1 168 ? -17.445 -3.989 2.228 1.00 19.10 168 GLY A C 1
ATOM 1273 O O . GLY A 1 168 ? -17.754 -4.403 1.104 1.00 18.98 168 GLY A O 1
ATOM 1274 N N . ILE A 1 169 ? -16.241 -3.522 2.528 1.00 19.17 169 ILE A N 1
ATOM 1275 C CA . ILE A 1 169 ? -15.165 -3.448 1.560 1.00 19.95 169 ILE A CA 1
ATOM 1276 C C . ILE A 1 169 ? -14.387 -4.776 1.507 1.00 20.21 169 ILE A C 1
ATOM 1277 O O . ILE A 1 169 ? -14.133 -5.391 2.547 1.00 21.46 169 ILE A O 1
ATOM 1282 N N . VAL A 1 170 ? -14.002 -5.210 0.303 1.00 20.35 170 VAL A N 1
ATOM 1283 C CA . VAL A 1 170 ? -13.352 -6.505 0.132 1.00 18.37 170 VAL A CA 1
ATOM 1284 C C . VAL A 1 170 ? -11.974 -6.357 -0.529 1.00 19.40 170 VAL A C 1
ATOM 1285 O O . VAL A 1 170 ? -11.862 -5.916 -1.668 1.00 20.08 170 VAL A O 1
ATOM 1289 N N . ASN A 1 171 ? -10.944 -6.812 0.171 1.00 18.56 171 ASN A N 1
ATOM 1290 C CA . ASN A 1 171 ? -9.544 -6.696 -0.278 1.00 18.78 171 ASN A CA 1
ATOM 1291 C C . ASN A 1 171 ? -9.023 -8.042 -0.816 1.00 18.78 171 ASN A C 1
ATOM 1292 O O . ASN A 1 171 ? -7.798 -8.289 -0.868 1.00 18.92 171 ASN A O 1
ATOM 1297 N N . SER A 1 172 ? -9.958 -8.903 -1.233 1.00 19.56 172 SER A N 1
ATOM 1298 C CA . SER A 1 172 ? -9.633 -10.255 -1.708 1.00 20.13 172 SER A CA 1
ATOM 1299 C C . SER A 1 172 ? -8.662 -10.293 -2.887 1.00 21.38 172 SER A C 1
ATOM 1300 O O . SER A 1 172 ? -8.560 -9.346 -3.661 1.00 21.19 172 SER A O 1
ATOM 1303 N N A VAL A 1 173 ? -7.923 -11.381 -3.018 0.50 21.61 173 VAL A N 1
ATOM 1304 N N B VAL A 1 173 ? -7.952 -11.412 -2.984 0.50 21.79 173 VAL A N 1
ATOM 1305 C CA A VAL A 1 173 ? -7.130 -11.601 -4.230 0.50 21.58 173 VAL A CA 1
ATOM 1306 C CA B VAL A 1 173 ? -7.029 -11.711 -4.082 0.50 22.05 173 VAL A CA 1
ATOM 1307 C C A VAL A 1 173 ? -7.284 -13.074 -4.616 0.50 21.54 173 VAL A C 1
ATOM 1308 C C B VAL A 1 173 ? -7.448 -13.076 -4.643 0.50 21.80 173 VAL A C 1
ATOM 1309 O O A VAL A 1 173 ? -7.549 -13.920 -3.763 0.50 21.92 173 VAL A O 1
ATOM 1310 O O B VAL A 1 173 ? -8.094 -13.846 -3.941 0.50 22.76 173 VAL A O 1
ATOM 1317 N N . THR A 1 174 ? -7.098 -13.377 -5.893 1.00 21.86 174 THR A N 1
ATOM 1318 C CA . THR A 1 174 ? -7.294 -14.742 -6.411 1.00 21.24 174 THR A CA 1
ATOM 1319 C C . THR A 1 174 ? -6.239 -15.714 -5.828 1.00 21.54 174 THR A C 1
ATOM 1320 O O . THR A 1 174 ? -5.115 -15.318 -5.502 1.00 21.53 174 THR A O 1
ATOM 1324 N N . ARG A 1 175 ? -6.614 -16.983 -5.693 1.00 22.49 175 ARG A N 1
ATOM 1325 C CA . ARG A 1 175 ? -5.664 -18.049 -5.314 1.00 22.07 175 ARG A CA 1
ATOM 1326 C C . ARG A 1 175 ? -4.476 -18.042 -6.240 1.00 22.39 175 ARG A C 1
ATOM 1327 O O . ARG A 1 175 ? -3.350 -18.268 -5.801 1.00 22.63 175 ARG A O 1
ATOM 1335 N N . ASN A 1 176 ? -4.739 -17.807 -7.526 1.00 22.78 176 ASN A N 1
ATOM 1336 C CA . ASN A 1 176 ? -3.681 -17.784 -8.523 1.00 23.55 176 ASN A CA 1
ATOM 1337 C C . ASN A 1 176 ? -2.594 -16.773 -8.188 1.00 23.25 176 ASN A C 1
ATOM 1338 O O . ASN A 1 176 ? -1.420 -17.113 -8.192 1.00 23.07 176 ASN A O 1
ATOM 1343 N N . GLU A 1 177 ? -2.986 -15.546 -7.867 1.00 23.22 177 GLU A N 1
ATOM 1344 C CA . GLU A 1 177 ? -2.009 -14.504 -7.516 1.00 23.81 177 GLU A CA 1
ATOM 1345 C C . GLU A 1 177 ? -1.331 -14.752 -6.183 1.00 23.61 177 GLU A C 1
ATOM 1346 O O . GLU A 1 177 ? -0.153 -14.457 -6.039 1.00 24.19 177 GLU A O 1
ATOM 1352 N N . LEU A 1 178 ? -2.056 -15.301 -5.214 1.00 22.86 178 LEU A N 1
ATOM 1353 C CA . LEU A 1 178 ? -1.438 -15.670 -3.934 1.00 22.42 178 LEU A CA 1
ATOM 1354 C C . LEU A 1 178 ? -0.433 -16.797 -4.129 1.00 22.64 178 LEU A C 1
ATOM 1355 O O . LEU A 1 178 ? 0.617 -16.823 -3.487 1.00 23.54 178 LEU A O 1
ATOM 1360 N N . ALA A 1 179 ? -0.743 -17.710 -5.045 1.00 22.08 179 ALA A N 1
ATOM 1361 C CA . ALA A 1 179 ? 0.156 -18.828 -5.349 1.00 22.00 179 ALA A CA 1
ATOM 1362 C C . ALA A 1 179 ? 1.416 -18.347 -6.039 1.00 21.58 179 ALA A C 1
ATOM 1363 O O . ALA A 1 179 ? 2.511 -18.870 -5.803 1.00 22.01 179 ALA A O 1
ATOM 1365 N N . LEU A 1 180 ? 1.241 -17.374 -6.927 1.00 21.90 180 LEU A N 1
ATOM 1366 C CA . LEU A 1 180 ? 2.353 -16.721 -7.618 1.00 22.62 180 LEU A CA 1
ATOM 1367 C C . LEU A 1 180 ? 3.277 -16.033 -6.620 1.00 22.88 180 LEU A C 1
ATOM 1368 O O . LEU A 1 180 ? 4.500 -16.144 -6.719 1.00 23.91 180 LEU A O 1
ATOM 1373 N N . ALA A 1 181 ? 2.688 -15.349 -5.643 1.00 23.21 181 ALA A N 1
ATOM 1374 C CA . ALA A 1 181 ? 3.451 -14.700 -4.566 1.00 22.53 181 ALA A CA 1
ATOM 1375 C C . ALA A 1 181 ? 4.245 -15.689 -3.728 1.00 22.88 181 ALA A C 1
ATOM 1376 O O . ALA A 1 181 ? 5.407 -15.429 -3.388 1.00 23.38 181 ALA A O 1
ATOM 1378 N N . ALA A 1 182 ? 3.618 -16.805 -3.366 1.00 22.45 182 ALA A N 1
ATOM 1379 C CA . ALA A 1 182 ? 4.307 -17.858 -2.646 1.00 22.10 182 ALA A CA 1
ATOM 1380 C C . ALA A 1 182 ? 5.499 -18.410 -3.472 1.00 22.77 182 ALA A C 1
ATOM 1381 O O . ALA A 1 182 ? 6.631 -18.535 -2.957 1.00 22.02 182 ALA A O 1
ATOM 1383 N N . ALA A 1 183 ? 5.250 -18.704 -4.752 1.00 22.66 183 ALA A N 1
ATOM 1384 C CA . ALA A 1 183 ? 6.292 -19.195 -5.666 1.00 23.08 183 ALA A CA 1
ATOM 1385 C C . ALA A 1 183 ? 7.428 -18.187 -5.871 1.00 23.97 183 ALA A C 1
ATOM 1386 O O . ALA A 1 183 ? 8.620 -18.565 -5.898 1.00 23.56 183 ALA A O 1
ATOM 1388 N N . THR A 1 184 ? 7.084 -16.909 -5.996 1.00 24.01 184 THR A N 1
ATOM 1389 C CA . THR A 1 184 ? 8.101 -15.849 -6.141 1.00 24.76 184 THR A CA 1
ATOM 1390 C C . THR A 1 184 ? 9.016 -15.801 -4.907 1.00 25.70 184 THR A C 1
ATOM 1391 O O . THR A 1 184 ? 10.231 -15.827 -5.017 1.00 25.86 184 THR A O 1
ATOM 1395 N N . VAL A 1 185 ? 8.395 -15.760 -3.733 1.00 25.73 185 VAL A N 1
ATOM 1396 C CA . VAL A 1 185 ? 9.079 -15.741 -2.460 1.00 26.17 185 VAL A CA 1
ATOM 1397 C C . VAL A 1 185 ? 10.031 -16.936 -2.260 1.00 26.52 185 VAL A C 1
ATOM 1398 O O . VAL A 1 185 ? 11.166 -16.755 -1.799 1.00 26.91 185 VAL A O 1
ATOM 1402 N N . LEU A 1 186 ? 9.568 -18.137 -2.604 1.00 27.35 186 LEU A N 1
ATOM 1403 C CA . LEU A 1 186 ? 10.362 -19.384 -2.497 1.00 28.40 186 LEU A CA 1
ATOM 1404 C C . LEU A 1 186 ? 11.620 -19.449 -3.378 1.00 29.11 186 LEU A C 1
ATOM 1405 O O . LEU A 1 186 ? 12.568 -20.199 -3.074 1.00 28.68 186 LEU A O 1
ATOM 1410 N N . THR A 1 187 ? 11.634 -18.655 -4.449 1.00 29.97 187 THR A N 1
ATOM 1411 C CA . THR A 1 187 ? 12.656 -18.770 -5.503 1.00 31.22 187 THR A CA 1
ATOM 1412 C C . THR A 1 187 ? 13.513 -17.516 -5.678 1.00 32.19 187 THR A C 1
ATOM 1413 O O . THR A 1 187 ? 14.124 -17.334 -6.732 1.00 32.76 187 THR A O 1
ATOM 1417 N N . GLU A 1 188 ? 13.551 -16.656 -4.663 1.00 32.65 188 GLU A N 1
ATOM 1418 C CA . GLU A 1 188 ? 14.458 -15.505 -4.659 1.00 33.85 188 GLU A CA 1
ATOM 1419 C C . GLU A 1 188 ? 14.857 -15.133 -3.235 1.00 34.82 188 GLU A C 1
ATOM 1420 O O . GLU A 1 188 ? 14.136 -15.440 -2.278 1.00 35.15 188 GLU A O 1
ATOM 1426 N N . GLU A 1 189 ? 15.999 -14.452 -3.130 1.00 35.49 189 GLU A N 1
ATOM 1427 C CA . GLU A 1 189 ? 16.575 -13.955 -1.874 1.00 36.03 189 GLU A CA 1
ATOM 1428 C C . GLU A 1 189 ? 15.775 -12.806 -1.284 1.00 34.89 189 GLU A C 1
ATOM 1429 O O . GLU A 1 189 ? 14.993 -12.168 -1.975 1.00 35.43 189 GLU A O 1
ATOM 1435 N N . GLY A 1 190 ? 16.002 -12.527 -0.006 1.00 34.08 190 GLY A N 1
ATOM 1436 C CA . GLY A 1 190 ? 15.518 -11.294 0.593 1.00 32.75 190 GLY A CA 1
ATOM 1437 C C . GLY A 1 190 ? 14.272 -11.347 1.458 1.00 31.71 190 GLY A C 1
ATOM 1438 O O . GLY A 1 190 ? 13.920 -10.344 2.060 1.00 31.59 190 GLY A O 1
ATOM 1439 N N . HIS A 1 191 ? 13.618 -12.503 1.541 1.00 30.80 191 HIS A N 1
ATOM 1440 C CA . HIS A 1 191 ? 12.319 -12.611 2.229 1.00 29.43 191 HIS A CA 1
ATOM 1441 C C . HIS A 1 191 ? 12.400 -13.296 3.600 1.00 28.97 191 HIS A C 1
ATOM 1442 O O . HIS A 1 191 ? 11.377 -13.638 4.205 1.00 27.56 191 HIS A O 1
ATOM 1449 N N . GLU A 1 192 ? 13.626 -13.484 4.086 1.00 27.70 192 GLU A N 1
ATOM 1450 C CA . GLU A 1 192 ? 13.835 -14.117 5.366 1.00 27.44 192 GLU A CA 1
ATOM 1451 C C . GLU A 1 192 ? 13.387 -13.219 6.516 1.00 26.10 192 GLU A C 1
ATOM 1452 O O . GLU A 1 192 ? 13.657 -12.006 6.543 1.00 24.73 192 GLU A O 1
ATOM 1458 N N . ASN A 1 193 ? 12.666 -13.826 7.446 1.00 24.32 193 ASN A N 1
ATOM 1459 C CA . ASN A 1 193 ? 12.174 -13.117 8.624 1.00 24.22 193 ASN A CA 1
ATOM 1460 C C . ASN A 1 193 ? 11.282 -11.914 8.293 1.00 23.85 193 ASN A C 1
ATOM 1461 O O . ASN A 1 193 ? 11.395 -10.847 8.899 1.00 23.85 193 ASN A O 1
ATOM 1466 N N . LYS A 1 194 ? 10.384 -12.104 7.333 1.00 23.95 194 LYS A N 1
ATOM 1467 C CA . LYS A 1 194 ? 9.471 -11.029 6.887 1.00 24.32 194 LYS A CA 1
ATOM 1468 C C . LYS A 1 194 ? 8.032 -11.482 6.948 1.00 23.69 194 LYS A C 1
ATOM 1469 O O . LYS A 1 194 ? 7.751 -12.671 6.786 1.00 22.99 194 LYS A O 1
ATOM 1475 N N . THR A 1 195 ? 7.133 -10.527 7.193 1.00 23.78 195 THR A N 1
ATOM 1476 C CA . THR A 1 195 ? 5.694 -10.746 7.148 1.00 23.90 195 THR A CA 1
ATOM 1477 C C . THR A 1 195 ? 5.174 -9.884 5.999 1.00 24.22 195 THR A C 1
ATOM 1478 O O . THR A 1 195 ? 5.546 -8.709 5.883 1.00 23.60 195 THR A O 1
ATOM 1482 N N . TYR A 1 196 ? 4.345 -10.480 5.132 1.00 23.90 196 TYR A N 1
ATOM 1483 C CA . TYR A 1 196 ? 3.675 -9.745 4.069 1.00 24.64 196 TYR A CA 1
ATOM 1484 C C . TYR A 1 196 ? 2.183 -9.866 4.259 1.00 23.93 196 TYR A C 1
ATOM 1485 O O . TYR A 1 196 ? 1.685 -10.953 4.538 1.00 25.53 196 TYR A O 1
ATOM 1494 N N . ASN A 1 197 ? 1.462 -8.758 4.134 1.00 23.79 197 ASN A N 1
ATOM 1495 C CA . ASN A 1 197 ? -0.006 -8.818 4.114 1.00 23.66 197 ASN A CA 1
ATOM 1496 C C . ASN A 1 197 ? -0.422 -8.783 2.649 1.00 23.67 197 ASN A C 1
ATOM 1497 O O . ASN A 1 197 ? -0.359 -7.746 2.013 1.00 24.20 197 ASN A O 1
ATOM 1502 N N . LEU A 1 198 ? -0.780 -9.955 2.113 1.00 22.92 198 LEU A N 1
ATOM 1503 C CA . LEU A 1 198 ? -0.992 -10.158 0.688 1.00 22.35 198 LEU A CA 1
ATOM 1504 C C . LEU A 1 198 ? -2.462 -9.957 0.319 1.00 21.89 198 LEU A C 1
ATOM 1505 O O . LEU A 1 198 ? -3.259 -10.894 0.310 1.00 21.70 198 LEU A O 1
ATOM 1510 N N . VAL A 1 199 ? -2.800 -8.702 0.029 1.00 21.38 199 VAL A N 1
ATOM 1511 C CA . VAL A 1 199 ? -4.165 -8.284 -0.223 1.00 21.03 199 VAL A CA 1
ATOM 1512 C C . VAL A 1 199 ? -4.181 -7.321 -1.421 1.00 21.32 199 VAL A C 1
ATOM 1513 O O . VAL A 1 199 ? -3.126 -6.887 -1.937 1.00 21.52 199 VAL A O 1
ATOM 1517 N N . SER A 1 200 ? -5.383 -6.959 -1.836 1.00 20.71 200 SER A N 1
ATOM 1518 C CA . SER A 1 200 ? -5.564 -6.028 -2.955 1.00 21.68 200 SER A CA 1
ATOM 1519 C C . SER A 1 200 ? -5.457 -4.597 -2.484 1.00 21.79 200 SER A C 1
ATOM 1520 O O . SER A 1 200 ? -5.977 -4.262 -1.431 1.00 22.38 200 SER A O 1
ATOM 1523 N N . ASN A 1 201 ? -4.839 -3.742 -3.296 1.00 21.56 201 ASN A N 1
ATOM 1524 C CA . ASN A 1 201 ? -4.943 -2.299 -3.090 1.00 21.85 201 ASN A CA 1
ATOM 1525 C C . ASN A 1 201 ? -5.947 -1.647 -4.063 1.00 21.70 201 ASN A C 1
ATOM 1526 O O . ASN A 1 201 ? -5.890 -0.448 -4.338 1.00 21.48 201 ASN A O 1
ATOM 1531 N N . GLN A 1 202 ? -6.859 -2.467 -4.571 1.00 21.54 202 GLN A N 1
ATOM 1532 C CA . GLN A 1 202 ? -8.023 -2.010 -5.333 1.00 22.29 202 GLN A CA 1
ATOM 1533 C C . GLN A 1 202 ? -9.263 -2.794 -4.874 1.00 21.60 202 GLN A C 1
ATOM 1534 O O . GLN A 1 202 ? -9.807 -3.624 -5.614 1.00 21.30 202 GLN A O 1
ATOM 1540 N N . PRO A 1 203 ? -9.730 -2.513 -3.657 1.00 20.89 203 PRO A N 1
ATOM 1541 C CA . PRO A 1 203 ? -10.846 -3.272 -3.077 1.00 20.35 203 PRO A CA 1
ATOM 1542 C C . PRO A 1 203 ? -12.175 -2.959 -3.784 1.00 20.14 203 PRO A C 1
ATOM 1543 O O . PRO A 1 203 ? -12.264 -1.980 -4.541 1.00 20.67 203 PRO A O 1
ATOM 1547 N N . TRP A 1 204 ? -13.180 -3.783 -3.512 1.00 20.01 204 TRP A N 1
ATOM 1548 C CA . TRP A 1 204 ? -14.469 -3.728 -4.208 1.00 19.75 204 TRP A CA 1
ATOM 1549 C C . TRP A 1 204 ? -15.593 -3.952 -3.201 1.00 19.69 204 TRP A C 1
ATOM 1550 O O . TRP A 1 204 ? -15.350 -4.279 -2.034 1.00 20.24 204 TRP A O 1
ATOM 1561 N N . THR A 1 205 ? -16.824 -3.739 -3.639 1.00 19.95 205 THR A N 1
ATOM 1562 C CA . THR A 1 205 ? -17.966 -3.985 -2.799 1.00 18.68 205 THR A CA 1
ATOM 1563 C C . THR A 1 205 ? -18.857 -4.918 -3.607 1.00 19.15 205 THR A C 1
ATOM 1564 O O . THR A 1 205 ? -18.645 -5.102 -4.835 1.00 19.76 205 THR A O 1
ATOM 1568 N N . PHE A 1 206 ? -19.870 -5.473 -2.963 1.00 18.62 206 PHE A N 1
ATOM 1569 C CA . PHE A 1 206 ? -20.795 -6.342 -3.698 1.00 19.65 206 PHE A CA 1
ATOM 1570 C C . PHE A 1 206 ? -21.692 -5.596 -4.691 1.00 19.37 206 PHE A C 1
ATOM 1571 O O . PHE A 1 206 ? -22.037 -6.141 -5.737 1.00 18.83 206 PHE A O 1
ATOM 1579 N N . ASP A 1 207 ? -22.040 -4.346 -4.381 1.00 20.73 207 ASP A N 1
ATOM 1580 C CA . ASP A 1 207 ? -22.639 -3.454 -5.380 1.00 21.73 207 ASP A CA 1
ATOM 1581 C C . ASP A 1 207 ? -21.827 -3.412 -6.670 1.00 21.53 207 ASP A C 1
ATOM 1582 O O . ASP A 1 207 ? -22.393 -3.552 -7.754 1.00 22.33 207 ASP A O 1
ATOM 1587 N N . GLU A 1 208 ? -20.516 -3.217 -6.542 1.00 21.05 208 GLU A N 1
ATOM 1588 C CA . GLU A 1 208 ? -19.573 -3.192 -7.658 1.00 21.12 208 GLU A CA 1
ATOM 1589 C C . GLU A 1 208 ? -19.514 -4.532 -8.395 1.00 21.03 208 GLU A C 1
ATOM 1590 O O . GLU A 1 208 ? -19.476 -4.567 -9.619 1.00 20.30 208 GLU A O 1
ATOM 1596 N N . LEU A 1 209 ? -19.486 -5.633 -7.637 1.00 19.94 209 LEU A N 1
ATOM 1597 C CA . LEU A 1 209 ? -19.530 -6.949 -8.246 1.00 19.50 209 LEU A CA 1
ATOM 1598 C C . LEU A 1 209 ? -20.789 -7.153 -9.089 1.00 19.28 209 LEU A C 1
ATOM 1599 O O . LEU A 1 209 ? -20.722 -7.763 -10.162 1.00 20.65 209 LEU A O 1
ATOM 1604 N N . ALA A 1 210 ? -21.938 -6.712 -8.584 1.00 19.20 210 ALA A N 1
ATOM 1605 C CA . ALA A 1 210 ? -23.198 -6.866 -9.342 1.00 19.77 210 ALA A CA 1
ATOM 1606 C C . ALA A 1 210 ? -23.162 -6.041 -10.635 1.00 20.27 210 ALA A C 1
ATOM 1607 O O . ALA A 1 210 ? -23.694 -6.468 -11.689 1.00 20.28 210 ALA A O 1
ATOM 1609 N N . GLN A 1 211 ? -22.519 -4.878 -10.568 1.00 21.64 211 GLN A N 1
ATOM 1610 C CA . GLN A 1 211 ? -22.430 -3.967 -11.724 1.00 22.68 211 GLN A CA 1
ATOM 1611 C C . GLN A 1 211 ? -21.498 -4.567 -12.744 1.00 21.84 211 GLN A C 1
ATOM 1612 O O . GLN A 1 211 ? -21.815 -4.576 -13.922 1.00 22.20 211 GLN A O 1
ATOM 1618 N N . ILE A 1 212 ? -20.371 -5.106 -12.292 1.00 21.00 212 ILE A N 1
ATOM 1619 C CA . ILE A 1 212 ? -19.456 -5.822 -13.174 1.00 20.92 212 ILE A CA 1
ATOM 1620 C C . ILE A 1 212 ? -20.102 -7.063 -13.798 1.00 20.72 212 ILE A C 1
ATOM 1621 O O . ILE A 1 212 ? -19.956 -7.284 -15.000 1.00 21.07 212 ILE A O 1
ATOM 1626 N N . LEU A 1 213 ? -20.802 -7.877 -13.001 1.00 20.87 213 LEU A N 1
ATOM 1627 C CA . LEU A 1 213 ? -21.533 -9.043 -13.543 1.00 21.74 213 LEU A CA 1
ATOM 1628 C C . LEU A 1 213 ? -22.586 -8.630 -14.588 1.00 22.07 213 LEU A C 1
ATOM 1629 O O . LEU A 1 213 ? -22.768 -9.314 -15.618 1.00 22.45 213 LEU A O 1
ATOM 1634 N N . SER A 1 214 ? -23.310 -7.549 -14.301 1.00 21.95 214 SER A N 1
ATOM 1635 C CA . SER A 1 214 ? -24.230 -6.933 -15.262 1.00 22.86 214 SER A CA 1
ATOM 1636 C C . SER A 1 214 ? -23.547 -6.550 -16.585 1.00 23.12 214 SER A C 1
ATOM 1637 O O . SER A 1 214 ? -24.046 -6.881 -17.667 1.00 23.62 214 SER A O 1
ATOM 1640 N N . GLU A 1 215 ? -22.396 -5.875 -16.491 1.00 23.68 215 GLU A N 1
ATOM 1641 C CA . GLU A 1 215 ? -21.619 -5.455 -17.665 1.00 24.56 215 GLU A CA 1
ATOM 1642 C C . GLU A 1 215 ? -21.150 -6.627 -18.510 1.00 24.25 215 GLU A C 1
ATOM 1643 O O . GLU A 1 215 ? -21.357 -6.621 -19.709 1.00 23.72 215 GLU A O 1
ATOM 1649 N N . VAL A 1 216 ? -20.541 -7.625 -17.866 1.00 23.36 216 VAL A N 1
ATOM 1650 C CA . VAL A 1 216 ? -19.988 -8.812 -18.532 1.00 23.24 216 VAL 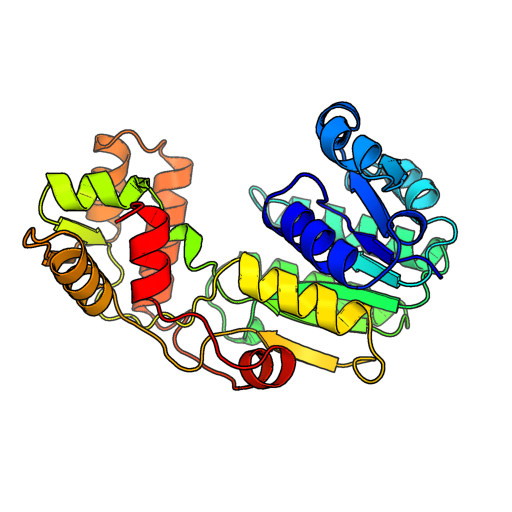A CA 1
ATOM 1651 C C . VAL A 1 216 ? -21.076 -9.679 -19.181 1.00 23.53 216 VAL A C 1
ATOM 1652 O O . VAL A 1 216 ? -20.908 -10.175 -20.304 1.00 23.27 216 VAL A O 1
ATOM 1656 N N . SER A 1 217 ? -22.182 -9.862 -18.469 1.00 23.57 217 SER A N 1
ATOM 1657 C CA . SER A 1 217 ? -23.201 -10.834 -18.863 1.00 23.49 217 SER A CA 1
ATOM 1658 C C . SER A 1 217 ? -24.317 -10.227 -19.706 1.00 24.43 217 SER A C 1
ATOM 1659 O O . SER A 1 217 ? -25.047 -10.960 -20.395 1.00 23.97 217 SER A O 1
ATOM 1662 N N . GLY A 1 218 ? -24.459 -8.905 -19.640 1.00 24.98 218 GLY A N 1
ATOM 1663 C CA . GLY A 1 218 ? -25.530 -8.195 -20.348 1.00 26.18 218 GLY A CA 1
ATOM 1664 C C . GLY A 1 218 ? -26.853 -8.260 -19.610 1.00 26.89 218 GLY A C 1
ATOM 1665 O O . GLY A 1 218 ? -27.828 -7.616 -19.996 1.00 27.67 218 GLY A O 1
ATOM 1666 N N . LYS A 1 219 ? -26.916 -9.036 -18.541 1.00 27.50 219 LYS A N 1
ATOM 1667 C CA . LYS A 1 219 ? -28.152 -9.079 -17.767 1.00 28.07 219 LYS A CA 1
ATOM 1668 C C . LYS A 1 219 ? -28.031 -8.220 -16.505 1.00 27.75 219 LYS A C 1
ATOM 1669 O O . LYS A 1 219 ? -27.001 -8.233 -15.838 1.00 27.88 219 LYS A O 1
ATOM 1675 N N . LYS A 1 220 ? -29.077 -7.456 -16.204 1.00 27.09 220 LYS A N 1
ATOM 1676 C CA . LYS A 1 220 ? -29.121 -6.619 -15.018 1.00 26.06 220 LYS A CA 1
ATOM 1677 C C . LYS A 1 220 ? -29.117 -7.502 -13.788 1.00 25.08 220 LYS A C 1
ATOM 1678 O O . LYS A 1 220 ? -30.019 -8.323 -13.609 1.00 24.41 220 LYS A O 1
ATOM 1684 N N . VAL A 1 221 ? -28.084 -7.351 -12.965 1.00 23.32 221 VAL A N 1
ATOM 1685 C CA . VAL A 1 221 ? -27.976 -8.080 -11.692 1.00 22.57 221 VAL A CA 1
ATOM 1686 C C . VAL A 1 221 ? -27.819 -6.999 -10.605 1.00 23.20 221 VAL A C 1
ATOM 1687 O O . VAL A 1 221 ? -26.976 -6.124 -10.741 1.00 23.87 221 VAL A O 1
ATOM 1691 N N . VAL A 1 222 ? -28.642 -7.047 -9.557 1.00 23.54 222 VAL A N 1
ATOM 1692 C CA . VAL A 1 222 ? -28.489 -6.136 -8.417 1.00 23.78 222 VAL A CA 1
ATOM 1693 C C . VAL A 1 222 ? -27.852 -6.864 -7.226 1.00 23.69 222 VAL A C 1
ATOM 1694 O O . VAL A 1 222 ? -27.908 -8.091 -7.129 1.00 23.68 222 VAL A O 1
ATOM 1698 N N . HIS A 1 223 ? -27.205 -6.119 -6.339 1.00 23.57 223 HIS A N 1
ATOM 1699 C CA . HIS A 1 223 ? -26.852 -6.667 -5.048 1.00 23.17 223 HIS A CA 1
ATOM 1700 C C . HIS A 1 223 ? -28.053 -6.443 -4.136 1.00 24.03 223 HIS A C 1
ATOM 1701 O O . HIS A 1 223 ? -28.479 -5.314 -3.949 1.00 22.88 223 HIS A O 1
ATOM 1708 N N . GLN A 1 224 ? -28.574 -7.532 -3.577 1.00 24.95 224 GLN A N 1
ATOM 1709 C CA . GLN A 1 224 ? -29.743 -7.534 -2.712 1.00 27.18 224 GLN A CA 1
ATOM 1710 C C . GLN A 1 224 ? -29.270 -7.821 -1.288 1.00 27.35 224 GLN A C 1
ATOM 1711 O O . GLN A 1 224 ? -28.889 -8.941 -0.976 1.00 26.45 224 GLN A O 1
ATOM 1717 N N . PRO A 1 225 ? -29.290 -6.788 -0.416 1.00 28.62 225 PRO A N 1
ATOM 1718 C CA . PRO A 1 225 ? -28.714 -6.887 0.922 1.00 28.84 225 PRO A CA 1
ATOM 1719 C C . PRO A 1 225 ? -29.757 -7.473 1.871 1.00 28.26 225 PRO A C 1
ATOM 1720 O O . PRO A 1 225 ? -30.926 -7.073 1.831 1.00 29.33 225 PRO A O 1
ATOM 1724 N N . VAL A 1 226 ? -29.373 -8.472 2.654 1.00 27.52 226 VAL A N 1
ATOM 1725 C 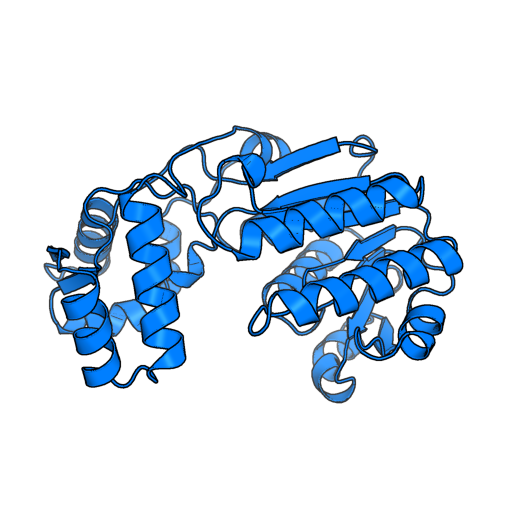CA . VAL A 1 226 ? -30.316 -9.099 3.602 1.00 26.12 226 VAL A CA 1
ATOM 1726 C C . VAL A 1 226 ? -29.648 -9.227 4.955 1.00 26.03 226 VAL A C 1
ATOM 1727 O O . VAL A 1 226 ? -28.470 -8.937 5.076 1.00 25.00 226 VAL A O 1
ATOM 1731 N N . SER A 1 227 ? -30.403 -9.664 5.967 1.00 25.79 227 SER A N 1
ATOM 1732 C CA . SER A 1 227 ? -29.837 -9.956 7.275 1.00 26.05 227 SER A CA 1
ATOM 1733 C C . SER A 1 227 ? -29.022 -11.260 7.285 1.00 26.23 227 SER A C 1
ATOM 1734 O O . SER A 1 227 ? -29.157 -12.098 6.394 1.00 24.73 227 SER A O 1
ATOM 1737 N N . PHE A 1 228 ? -28.175 -11.413 8.299 1.00 26.15 228 PHE A N 1
ATOM 1738 C CA . PHE A 1 228 ? -27.529 -12.675 8.608 1.00 27.11 228 PHE A CA 1
ATOM 1739 C C . PHE A 1 228 ? -28.489 -13.877 8.531 1.00 27.53 228 PHE A C 1
ATOM 1740 O O . PHE A 1 228 ? -28.202 -14.876 7.857 1.00 26.49 228 PHE A O 1
ATOM 1748 N N . GLU A 1 229 ? -29.616 -13.783 9.222 1.00 28.05 229 GLU A N 1
ATOM 1749 C CA . GLU A 1 229 ? -30.552 -14.911 9.297 1.00 29.88 229 GLU A CA 1
ATOM 1750 C C . GLU A 1 229 ? -31.287 -15.093 7.959 1.00 29.62 229 GLU A C 1
ATOM 1751 O O . GLU A 1 229 ? -31.525 -16.219 7.525 1.00 29.89 229 GLU A O 1
ATOM 1757 N N . GLU A 1 230 ? -31.602 -13.996 7.281 1.00 29.22 230 GLU A N 1
ATOM 1758 C CA . GLU A 1 230 ? -32.150 -14.100 5.934 1.00 29.31 230 GLU A CA 1
ATOM 1759 C C . GLU A 1 230 ? -31.151 -14.754 4.962 1.00 29.05 230 GLU A C 1
ATOM 1760 O O . GLU A 1 230 ? -31.542 -15.571 4.135 1.00 29.21 230 GLU A O 1
ATOM 1766 N N . GLU A 1 231 ? -29.871 -14.412 5.078 1.00 28.12 231 GLU A N 1
ATOM 1767 C CA . GLU A 1 231 ? -28.832 -15.044 4.251 1.00 28.71 231 GLU A CA 1
ATOM 1768 C C . GLU A 1 231 ? -28.752 -16.560 4.459 1.00 28.86 231 GLU A C 1
ATOM 1769 O O . GLU A 1 231 ? -28.842 -17.320 3.491 1.00 28.07 231 GLU A O 1
ATOM 1775 N N . LYS A 1 232 ? -28.574 -16.977 5.715 1.00 29.73 232 LYS A N 1
ATOM 1776 C CA . LYS A 1 232 ? -28.486 -18.393 6.098 1.00 31.05 232 LYS A CA 1
ATOM 1777 C C . LYS A 1 232 ? -29.623 -19.197 5.480 1.00 31.67 232 LYS A C 1
ATOM 1778 O O . LYS A 1 232 ? -29.379 -20.258 4.882 1.00 32.88 232 LYS A O 1
ATOM 1784 N N . ASN A 1 233 ? -30.850 -18.679 5.594 1.00 31.48 233 ASN A N 1
ATOM 1785 C CA . ASN A 1 233 ? -32.048 -19.301 5.024 1.00 31.61 233 ASN A CA 1
ATOM 1786 C C . ASN A 1 233 ? -32.126 -19.291 3.494 1.00 31.61 233 ASN A C 1
ATOM 1787 O O . ASN A 1 233 ? -32.625 -20.251 2.880 1.00 31.39 233 ASN A O 1
ATOM 1792 N N . PHE A 1 234 ? -31.666 -18.206 2.883 1.00 30.49 234 PHE A N 1
ATOM 1793 C CA . PHE A 1 234 ? -31.630 -18.096 1.427 1.00 30.21 234 PHE A CA 1
ATOM 1794 C C . PHE A 1 234 ? -30.723 -19.188 0.844 1.00 30.23 234 PHE A C 1
ATOM 1795 O O . PHE A 1 234 ? -31.072 -19.839 -0.142 1.00 30.57 234 PHE A O 1
ATOM 1803 N N . LEU A 1 235 ? -29.579 -19.399 1.483 1.00 29.75 235 LEU A N 1
ATOM 1804 C CA . LEU A 1 235 ? -28.581 -20.331 1.000 1.00 30.34 235 LEU A CA 1
ATOM 1805 C C . LEU A 1 235 ? -29.029 -21.782 1.181 1.00 31.01 235 LEU A C 1
ATOM 1806 O O . LEU A 1 235 ? -28.858 -22.596 0.265 1.00 31.16 235 LEU A O 1
ATOM 1811 N N . VAL A 1 236 ? -29.596 -22.103 2.345 1.00 31.75 236 VAL A N 1
ATOM 1812 C CA . VAL A 1 236 ? -30.120 -23.457 2.592 1.00 32.47 236 VAL A CA 1
ATOM 1813 C C . VAL A 1 236 ? -31.202 -23.766 1.569 1.00 33.56 236 VAL A C 1
ATOM 1814 O O . VAL A 1 236 ? -31.176 -24.825 0.937 1.00 33.91 236 VAL A O 1
ATOM 1818 N N . ASN A 1 237 ? -32.119 -22.826 1.362 1.00 34.62 237 ASN A N 1
ATOM 1819 C CA . ASN A 1 237 ? -33.131 -22.971 0.322 1.00 35.81 237 ASN A CA 1
ATOM 1820 C C . ASN A 1 237 ? -32.574 -23.163 -1.093 1.00 36.37 237 ASN A C 1
ATOM 1821 O O . ASN A 1 237 ? -33.280 -23.654 -1.981 1.00 37.05 237 ASN A O 1
ATOM 1826 N N . ALA A 1 238 ? -31.315 -22.786 -1.301 1.00 36.21 238 ALA A N 1
ATOM 1827 C CA . ALA A 1 238 ? -30.693 -22.910 -2.613 1.00 36.20 238 ALA A CA 1
ATOM 1828 C C . ALA A 1 238 ? -29.754 -24.123 -2.638 1.00 36.01 238 ALA A C 1
ATOM 1829 O O . ALA A 1 238 ? -28.977 -24.306 -3.575 1.00 36.44 238 ALA A O 1
ATOM 1831 N N . GLY A 1 239 ? -29.851 -24.961 -1.609 1.00 35.50 239 GLY A N 1
ATOM 1832 C CA . GLY A 1 239 ? -29.163 -26.243 -1.591 1.00 34.91 239 GLY A CA 1
ATOM 1833 C C . GLY A 1 239 ? -27.763 -26.171 -1.035 1.00 35.08 239 GLY A C 1
ATOM 1834 O O . GLY A 1 239 ? -26.932 -27.031 -1.327 1.00 34.54 239 GLY A O 1
ATOM 1835 N N . VAL A 1 240 ? -27.490 -25.134 -0.246 1.00 35.20 240 VAL A N 1
ATOM 1836 C CA . VAL A 1 240 ? -26.245 -25.080 0.521 1.00 35.67 240 VAL A CA 1
ATOM 1837 C C . VAL A 1 240 ? -26.493 -25.696 1.898 1.00 36.95 240 VAL A C 1
ATOM 1838 O O . VAL A 1 240 ? -27.362 -25.221 2.639 1.00 37.08 240 VAL A O 1
ATOM 1842 N N . PRO A 1 241 ? -25.763 -26.780 2.229 1.00 38.16 241 PRO A N 1
ATOM 1843 C CA . PRO A 1 241 ? -25.901 -27.436 3.533 1.00 39.20 241 PRO A CA 1
ATOM 1844 C C . PRO A 1 241 ? -25.615 -26.501 4.715 1.00 40.36 241 PRO A C 1
ATOM 1845 O O . PRO A 1 241 ? -24.630 -25.740 4.689 1.00 40.09 241 PRO A O 1
ATOM 1849 N N . GLU A 1 242 ? -26.459 -26.615 5.747 1.00 41.12 242 GLU A N 1
ATOM 1850 C CA . GLU A 1 242 ? -26.521 -25.695 6.894 1.00 42.38 242 GLU A CA 1
ATOM 1851 C C . GLU A 1 242 ? -25.200 -25.239 7.530 1.00 42.49 242 GLU A C 1
ATOM 1852 O O . GLU A 1 242 ? -25.103 -24.071 7.926 1.00 42.80 242 GLU A O 1
ATOM 1858 N N . PRO A 1 243 ? -24.205 -26.144 7.660 1.00 42.42 243 PRO A N 1
ATOM 1859 C CA . PRO A 1 243 ? -22.880 -25.712 8.115 1.00 42.26 243 PRO A CA 1
ATOM 1860 C C . PRO A 1 243 ? -22.186 -24.717 7.180 1.00 42.00 243 PRO A C 1
ATOM 1861 O O . PRO A 1 243 ? -21.671 -23.711 7.657 1.00 42.42 243 PRO A O 1
ATOM 1865 N N . PHE A 1 244 ? -22.151 -24.992 5.877 1.00 41.67 244 PHE A N 1
ATOM 1866 C CA . PHE A 1 244 ? -21.476 -24.088 4.934 1.00 41.53 244 PHE A CA 1
ATOM 1867 C C . PHE A 1 244 ? -22.257 -22.776 4.758 1.00 40.73 244 PHE A C 1
ATOM 1868 O O . PHE A 1 244 ? -21.673 -21.715 4.579 1.00 40.33 244 PHE A O 1
ATOM 1876 N N . THR A 1 245 ? -23.577 -22.856 4.841 1.00 39.62 245 THR A N 1
ATOM 1877 C CA . THR A 1 245 ? -24.415 -21.672 4.717 1.00 39.17 245 THR A CA 1
ATOM 1878 C C . THR A 1 245 ? -24.185 -20.697 5.886 1.00 37.88 245 THR A C 1
ATOM 1879 O O . THR A 1 245 ? -24.201 -19.470 5.719 1.00 35.89 245 THR A O 1
ATOM 1883 N N . GLU A 1 246 ? -23.952 -21.281 7.059 1.00 36.97 246 GLU A N 1
ATOM 1884 C CA . GLU A 1 246 ? -23.601 -20.563 8.268 1.00 36.66 246 GLU A CA 1
ATOM 1885 C C . GLU A 1 246 ? -22.230 -19.915 8.135 1.00 35.75 246 GLU A C 1
ATOM 1886 O O . GLU A 1 246 ? -22.066 -18.765 8.535 1.00 35.27 246 GLU A O 1
ATOM 1892 N N . ILE A 1 247 ? -21.258 -20.648 7.582 1.00 34.81 247 ILE A N 1
ATOM 1893 C CA . ILE A 1 247 ? -19.902 -20.125 7.381 1.00 33.99 247 ILE A CA 1
ATOM 1894 C C . ILE A 1 247 ? -19.913 -18.932 6.406 1.00 32.36 247 ILE A C 1
ATOM 1895 O O . ILE A 1 247 ? -19.265 -17.909 6.631 1.00 32.40 247 ILE A O 1
ATOM 1900 N N . THR A 1 248 ? -20.659 -19.087 5.325 1.00 30.46 248 THR A N 1
ATOM 1901 C CA . THR A 1 248 ? -20.763 -18.065 4.298 1.00 28.91 248 THR A CA 1
ATOM 1902 C C . THR A 1 248 ? -21.411 -16.787 4.865 1.00 27.80 248 THR A C 1
ATOM 1903 O O . THR A 1 248 ? -20.889 -15.682 4.679 1.00 26.20 248 THR A O 1
ATOM 1907 N N . ALA A 1 249 ? -22.546 -16.944 5.548 1.00 25.86 249 ALA A N 1
ATOM 1908 C CA . ALA A 1 249 ? -23.197 -15.800 6.197 1.00 25.36 249 ALA A CA 1
ATOM 1909 C C . ALA A 1 249 ? -22.255 -15.148 7.205 1.00 24.94 249 ALA A C 1
ATOM 1910 O O . ALA A 1 249 ? -22.303 -13.929 7.385 1.00 25.37 249 ALA A O 1
ATOM 1912 N N . ALA A 1 250 ? -21.404 -15.939 7.869 1.00 23.70 250 ALA A N 1
ATOM 1913 C CA . ALA A 1 250 ? -20.535 -15.369 8.895 1.00 24.11 250 ALA A CA 1
ATOM 1914 C C . ALA A 1 250 ? -19.424 -14.549 8.246 1.00 24.16 250 ALA A C 1
ATOM 1915 O O . ALA A 1 250 ? -18.990 -13.531 8.793 1.00 24.82 250 ALA A O 1
ATOM 1917 N N . ILE A 1 251 ? -18.972 -14.997 7.079 1.00 24.13 251 ILE A N 1
ATOM 1918 C CA . ILE A 1 251 ? -17.912 -14.295 6.344 1.00 25.73 251 ILE A CA 1
ATOM 1919 C C . ILE A 1 251 ? -18.478 -12.969 5.802 1.00 24.00 251 ILE A C 1
ATOM 1920 O O . ILE A 1 251 ? -17.807 -11.938 5.860 1.00 23.86 251 ILE A O 1
ATOM 1925 N N . TYR A 1 252 ? -19.717 -12.993 5.3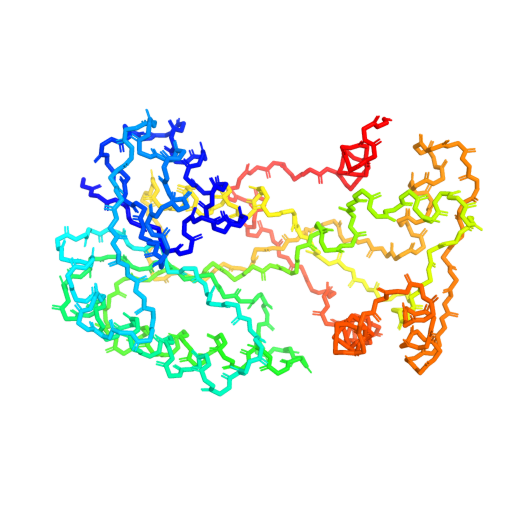01 1.00 23.18 252 TYR A N 1
ATOM 1926 C CA . TYR A 1 252 ? -20.356 -11.759 4.837 1.00 22.68 252 TYR A CA 1
ATOM 1927 C C . TYR A 1 252 ? -20.546 -10.791 6.008 1.00 22.52 252 TYR A C 1
ATOM 1928 O O . TYR A 1 252 ? -20.354 -9.603 5.870 1.00 21.97 252 TYR A O 1
ATOM 1937 N N . ASP A 1 253 ? -20.899 -11.317 7.170 1.00 22.31 253 ASP A N 1
ATOM 1938 C CA . ASP A 1 253 ? -21.130 -10.461 8.343 1.00 23.08 253 ASP A CA 1
ATOM 1939 C C . ASP A 1 253 ? -19.815 -9.794 8.778 1.00 21.87 253 ASP A C 1
ATOM 1940 O O . ASP A 1 253 ? -19.796 -8.613 9.111 1.00 21.88 253 ASP A O 1
ATOM 1945 N N . ALA A 1 254 ? -18.716 -10.538 8.746 1.00 20.51 254 ALA A N 1
ATOM 1946 C CA . ALA A 1 254 ? -17.415 -9.985 9.119 1.00 20.07 254 ALA A CA 1
ATOM 1947 C C . ALA A 1 254 ? -17.069 -8.879 8.116 1.00 19.78 254 ALA A C 1
ATOM 1948 O O . ALA A 1 254 ? -16.625 -7.805 8.495 1.00 19.21 254 ALA A O 1
ATOM 1950 N N . ILE A 1 255 ? -17.313 -9.156 6.837 1.00 18.95 255 ILE A N 1
ATOM 1951 C CA . ILE A 1 255 ? -17.100 -8.168 5.781 1.00 20.25 255 ILE A CA 1
ATOM 1952 C C . ILE A 1 255 ? -17.930 -6.900 6.045 1.00 19.93 255 ILE A C 1
ATOM 1953 O O . ILE A 1 255 ? -17.374 -5.790 5.975 1.00 20.31 255 ILE A O 1
ATOM 1958 N N . SER A 1 256 ? -19.224 -7.051 6.408 1.00 19.49 256 SER A N 1
ATOM 1959 C CA . SER A 1 256 ? -20.053 -5.882 6.725 1.00 20.10 256 SER A CA 1
ATOM 1960 C C . SER A 1 256 ? -19.480 -5.063 7.884 1.00 21.21 256 SER A C 1
ATOM 1961 O O . SER A 1 256 ? -19.865 -3.917 8.050 1.00 19.76 256 SER A O 1
ATOM 1964 N N . LYS A 1 257 ? -18.585 -5.666 8.678 1.00 21.00 257 LYS A N 1
ATOM 1965 C CA . LYS A 1 257 ? -17.971 -5.002 9.847 1.00 22.18 257 LYS A CA 1
ATOM 1966 C C . LYS A 1 257 ? -16.509 -4.589 9.606 1.00 22.38 257 LYS A C 1
ATOM 1967 O O . LYS A 1 257 ? -15.781 -4.256 10.565 1.00 21.74 257 LYS A O 1
ATOM 1973 N N . GLY A 1 258 ? -16.078 -4.603 8.341 1.00 21.49 258 GLY A N 1
ATOM 1974 C CA . GLY A 1 258 ? -14.763 -4.101 7.981 1.00 22.56 258 GLY A CA 1
ATOM 1975 C C . GLY A 1 258 ? -13.615 -5.109 8.007 1.00 22.53 258 GLY A C 1
ATOM 1976 O O . GLY A 1 258 ? -12.455 -4.718 7.896 1.00 22.76 258 GLY A O 1
ATOM 1977 N N . GLU A 1 259 ? -13.948 -6.394 8.134 1.00 22.61 259 GLU A N 1
ATOM 1978 C CA . GLU A 1 259 ? -12.952 -7.471 8.222 1.00 23.28 259 GLU A CA 1
ATOM 1979 C C . GLU A 1 259 ? -11.955 -7.472 7.060 1.00 23.35 259 GLU A C 1
ATOM 1980 O O . GLU A 1 259 ? -10.784 -7.783 7.253 1.00 23.99 259 GLU A O 1
ATOM 1986 N N . ALA A 1 260 ? -12.415 -7.159 5.854 1.00 23.12 260 ALA A N 1
ATOM 1987 C CA . ALA A 1 260 ? -11.541 -7.262 4.687 1.00 22.33 260 ALA A CA 1
ATOM 1988 C C . ALA A 1 260 ? -11.263 -5.888 4.057 1.00 22.60 260 ALA A C 1
ATOM 1989 O O . ALA A 1 260 ? -10.938 -5.775 2.886 1.00 22.98 260 ALA A O 1
ATOM 1991 N N . SER A 1 261 ? -11.313 -4.853 4.880 1.00 22.06 261 SER A N 1
ATOM 1992 C CA . SER A 1 261 ? -11.338 -3.476 4.398 1.00 21.63 261 SER A CA 1
ATOM 1993 C C . SER A 1 261 ? -9.964 -2.802 4.428 1.00 21.76 261 SER A C 1
ATOM 1994 O O . SER A 1 261 ? -9.822 -1.682 3.951 1.00 22.42 261 SER A O 1
ATOM 1997 N N . LYS A 1 262 ? -8.966 -3.444 5.020 1.00 22.44 262 LYS A N 1
ATOM 1998 C CA . LYS A 1 262 ? -7.608 -2.867 5.053 1.00 22.53 262 LYS A CA 1
ATOM 1999 C C . LYS A 1 262 ? -6.732 -3.282 3.869 1.00 22.47 262 LYS A C 1
ATOM 2000 O O . LYS A 1 262 ? -6.836 -4.390 3.401 1.00 21.76 262 LYS A O 1
ATOM 2006 N N . THR A 1 263 ? -5.851 -2.387 3.405 1.00 22.66 263 THR A N 1
ATOM 2007 C CA . THR A 1 263 ? -5.023 -2.697 2.246 1.00 22.99 263 THR A CA 1
ATOM 2008 C C . THR A 1 263 ? -3.525 -2.573 2.479 1.00 22.50 263 THR A C 1
ATOM 2009 O O . THR A 1 263 ? -3.040 -1.963 3.446 1.00 22.62 263 THR A O 1
ATOM 2013 N N . SER A 1 264 ? -2.780 -3.120 1.533 1.00 22.83 264 SER A N 1
ATOM 2014 C CA . SER A 1 264 ? -1.335 -3.039 1.569 1.00 22.49 264 SER A CA 1
ATOM 2015 C C . SER A 1 264 ? -0.854 -3.117 0.117 1.00 22.21 264 SER A C 1
ATOM 2016 O O . SER A 1 264 ? -1.549 -3.687 -0.738 1.00 21.82 264 SER A O 1
ATOM 2019 N N . ASP A 1 265 ? 0.334 -2.569 -0.131 1.00 20.71 265 ASP A N 1
ATOM 2020 C CA . ASP A 1 265 ? 1.011 -2.691 -1.431 1.00 21.71 265 ASP A CA 1
ATOM 2021 C C . ASP A 1 265 ? 1.951 -3.910 -1.520 1.00 21.38 265 ASP A C 1
ATOM 2022 O O . ASP A 1 265 ? 2.573 -4.119 -2.561 1.00 21.49 265 ASP A O 1
ATOM 2027 N N . ASP A 1 266 ? 2.012 -4.723 -0.466 1.00 20.86 266 ASP A N 1
ATOM 2028 C CA . ASP A 1 266 ? 2.970 -5.852 -0.414 1.00 21.75 266 ASP A CA 1
ATOM 2029 C C . ASP A 1 266 ? 2.801 -6.791 -1.591 1.00 21.83 266 ASP A C 1
ATOM 2030 O O . ASP A 1 266 ? 3.801 -7.175 -2.204 1.00 21.97 266 ASP A O 1
ATOM 2035 N N . LEU A 1 267 ? 1.555 -7.171 -1.901 1.00 21.48 267 LEU A N 1
ATOM 2036 C CA . LEU A 1 267 ? 1.334 -8.145 -2.975 1.00 22.07 267 LEU A CA 1
ATOM 2037 C C . LEU A 1 267 ? 1.733 -7.565 -4.329 1.00 23.41 267 LEU A C 1
ATOM 2038 O O . LEU A 1 267 ? 2.506 -8.173 -5.075 1.00 24.04 267 LEU A O 1
ATOM 2043 N N . GLN A 1 268 ? 1.212 -6.384 -4.636 1.00 24.41 268 GLN A N 1
ATOM 2044 C CA . GLN A 1 268 ? 1.554 -5.720 -5.884 1.00 25.48 268 GLN A CA 1
ATOM 2045 C C . GLN A 1 268 ? 3.072 -5.519 -6.056 1.00 25.61 268 GLN A C 1
ATOM 2046 O O . GLN A 1 268 ? 3.598 -5.666 -7.159 1.00 24.68 268 GLN A O 1
ATOM 2052 N N . LYS A 1 269 ? 3.769 -5.179 -4.974 1.00 26.31 269 LYS A N 1
ATOM 2053 C CA . LYS A 1 269 ? 5.232 -5.047 -5.018 1.00 27.46 269 LYS A CA 1
ATOM 2054 C C . LYS A 1 269 ? 5.951 -6.362 -5.325 1.00 27.50 269 LYS A C 1
ATOM 2055 O O . LYS A 1 269 ? 6.939 -6.378 -6.049 1.00 28.26 269 LYS A O 1
ATOM 2061 N N . LEU A 1 270 ? 5.430 -7.458 -4.802 1.00 27.71 270 LEU A N 1
ATOM 2062 C CA . LEU A 1 270 ? 6.005 -8.787 -4.996 1.00 27.86 270 LEU A CA 1
ATOM 2063 C C . LEU A 1 270 ? 5.779 -9.372 -6.399 1.00 27.70 270 LEU A C 1
ATOM 2064 O O . LEU A 1 270 ? 6.699 -9.986 -6.985 1.00 28.02 270 LEU A O 1
ATOM 2069 N N . ILE A 1 271 ? 4.565 -9.218 -6.929 1.00 26.40 271 ILE A N 1
ATOM 2070 C CA . ILE A 1 271 ? 4.180 -9.895 -8.176 1.00 26.59 271 ILE A CA 1
ATOM 2071 C C . ILE A 1 271 ? 3.856 -8.981 -9.380 1.00 27.14 271 ILE A C 1
ATOM 2072 O O . ILE A 1 271 ? 3.597 -9.490 -10.472 1.00 27.24 271 ILE A O 1
ATOM 2077 N N . GLY A 1 272 ? 3.914 -7.659 -9.186 1.00 26.72 272 GLY A N 1
ATOM 2078 C CA . GLY A 1 272 ? 3.505 -6.687 -10.217 1.00 27.80 272 GLY A CA 1
ATOM 2079 C C . GLY A 1 272 ? 1.999 -6.467 -10.242 1.00 28.13 272 GLY A C 1
ATOM 2080 O O . GLY A 1 272 ? 1.327 -6.697 -9.245 1.00 29.07 272 GLY A O 1
ATOM 2081 N N . SER A 1 273 ? 1.464 -6.027 -11.383 1.00 28.08 273 SER A N 1
ATOM 2082 C CA . SER A 1 273 ? 0.042 -5.675 -11.532 1.00 28.23 273 SER A CA 1
ATOM 2083 C C . SER A 1 273 ? -0.890 -6.799 -11.113 1.00 27.33 273 SER A C 1
ATOM 2084 O O . SER A 1 273 ? -0.620 -7.965 -11.408 1.00 27.61 273 SER A O 1
ATOM 2087 N N . LEU A 1 274 ? -1.980 -6.429 -10.439 1.00 25.84 274 LEU A N 1
ATOM 2088 C CA . LEU A 1 274 ? -2.994 -7.366 -9.986 1.00 25.15 274 LEU A CA 1
ATOM 2089 C C . LEU A 1 274 ? -4.078 -7.514 -11.044 1.00 25.34 274 LEU A C 1
ATOM 2090 O O . LEU A 1 274 ? -4.318 -6.607 -11.828 1.00 24.42 274 LEU A O 1
ATOM 2095 N N . THR A 1 275 ? -4.736 -8.666 -11.037 1.00 25.52 275 THR A N 1
ATOM 2096 C CA . THR A 1 275 ? -5.777 -8.995 -12.001 1.00 26.24 275 THR A CA 1
ATOM 2097 C C . THR A 1 275 ? -7.029 -8.220 -11.641 1.00 25.91 275 THR A C 1
ATOM 2098 O O . THR A 1 275 ? -7.520 -8.341 -10.526 1.00 26.41 275 THR A O 1
ATOM 2102 N N . PRO A 1 276 ? -7.548 -7.424 -12.587 1.00 26.59 276 PRO A N 1
ATOM 2103 C CA . PRO A 1 276 ? -8.782 -6.678 -12.380 1.00 26.12 276 PRO A CA 1
ATOM 2104 C C . PRO A 1 276 ? -9.933 -7.628 -12.053 1.00 25.21 276 PRO A C 1
ATOM 2105 O O . PRO A 1 276 ? -10.028 -8.713 -12.636 1.00 26.00 276 PRO A O 1
ATOM 2109 N N . LEU A 1 277 ? -10.816 -7.210 -11.161 1.00 24.63 277 LEU A N 1
ATOM 2110 C CA . LEU A 1 277 ? -11.991 -8.017 -10.789 1.00 24.41 277 LEU A CA 1
ATOM 2111 C C . LEU A 1 277 ? -12.797 -8.446 -12.018 1.00 24.17 277 LEU A C 1
ATOM 2112 O O . LEU A 1 277 ? -13.265 -9.586 -12.101 1.00 23.07 277 LEU A O 1
ATOM 2117 N N . LYS A 1 278 ? -12.943 -7.533 -12.979 1.00 25.08 278 LYS A N 1
ATOM 2118 C CA . LYS A 1 278 ? -13.719 -7.826 -14.198 1.00 26.17 278 LYS A CA 1
ATOM 2119 C C . LYS A 1 278 ? -13.150 -9.015 -14.979 1.00 26.24 278 LYS A C 1
ATOM 2120 O O . LYS A 1 278 ? -13.917 -9.828 -15.502 1.00 27.13 278 LYS A O 1
ATOM 2126 N N . GLU A 1 279 ? -11.823 -9.108 -15.067 1.00 26.81 279 GLU A N 1
ATOM 2127 C CA . GLU A 1 279 ? -11.145 -10.253 -15.712 1.00 27.01 279 GLU A CA 1
ATOM 2128 C C . GLU A 1 279 ? -11.426 -11.566 -14.985 1.00 26.18 279 GLU A C 1
ATOM 2129 O O . GLU A 1 279 ? -11.613 -12.610 -15.609 1.00 25.00 279 GLU A O 1
ATOM 2135 N N . THR A 1 280 ? -11.477 -11.507 -13.654 1.00 25.23 280 THR A N 1
ATOM 2136 C CA . THR A 1 280 ? -11.804 -12.692 -12.862 1.00 24.35 280 THR A CA 1
ATOM 2137 C C . THR A 1 280 ? -13.261 -13.086 -13.082 1.00 24.87 280 THR A C 1
ATOM 2138 O O . THR A 1 280 ? -13.571 -14.271 -13.187 1.00 24.45 280 THR A O 1
ATOM 2142 N N . VAL A 1 281 ? -14.157 -12.101 -13.158 1.00 24.84 281 VAL A N 1
ATOM 2143 C CA . VAL A 1 281 ? -15.574 -12.390 -13.437 1.00 25.50 281 VAL A CA 1
ATOM 2144 C C . VAL A 1 281 ? -15.710 -13.054 -14.826 1.00 26.46 281 VAL A C 1
ATOM 2145 O O . VAL A 1 281 ? -16.424 -14.054 -14.983 1.00 26.00 281 VAL A O 1
ATOM 2149 N N . LYS A 1 282 ? -14.999 -12.520 -15.819 1.00 27.71 282 LYS A N 1
ATOM 2150 C CA . LYS A 1 282 ? -15.065 -13.088 -17.167 1.00 29.60 282 LYS A CA 1
ATOM 2151 C C . LYS A 1 282 ? -14.607 -14.534 -17.185 1.00 30.38 282 LYS A C 1
ATOM 2152 O O . LYS A 1 282 ? -15.260 -15.371 -17.802 1.00 30.16 282 LYS A O 1
ATOM 2158 N N . GLN A 1 283 ? -13.484 -14.815 -16.519 1.00 31.73 283 GLN A N 1
ATOM 2159 C CA . GLN A 1 283 ? -12.941 -16.171 -16.426 1.00 33.60 283 GLN A CA 1
ATOM 2160 C C . GLN A 1 283 ? -13.922 -17.110 -15.736 1.00 33.86 283 GLN A C 1
ATOM 2161 O O . GLN A 1 283 ? -14.165 -18.220 -16.215 1.00 34.48 283 GLN A O 1
ATOM 2167 N N . ALA A 1 284 ? -14.490 -16.664 -14.619 1.00 34.42 284 ALA A N 1
ATOM 2168 C CA . ALA A 1 284 ? -15.420 -17.479 -13.827 1.00 35.55 284 ALA A CA 1
ATOM 2169 C C . ALA A 1 284 ? -16.622 -17.940 -14.651 1.00 36.75 284 ALA A C 1
ATOM 2170 O O . ALA A 1 284 ? -17.115 -19.055 -14.487 1.00 36.19 284 ALA A O 1
ATOM 2172 N N . LEU A 1 285 ? -17.086 -17.056 -15.528 1.00 38.65 285 LEU A N 1
ATOM 2173 C CA . LEU A 1 285 ? -18.246 -17.314 -16.359 1.00 40.92 285 LEU A CA 1
ATOM 2174 C C . LEU A 1 285 ? -17.886 -17.791 -17.757 1.00 41.97 285 LEU A C 1
ATOM 2175 O O . LEU A 1 285 ? -18.777 -18.119 -18.530 1.00 42.60 285 LEU A O 1
ATOM 2180 N N . LYS A 1 286 ? -16.592 -17.822 -18.069 1.00 43.85 286 LYS A N 1
ATOM 2181 C CA . LYS A 1 286 ? -16.084 -17.896 -19.453 1.00 45.76 286 LYS A CA 1
ATOM 2182 C C . LYS A 1 286 ? -16.877 -16.991 -20.428 1.00 46.83 286 LYS A C 1
ATOM 2183 O O . LYS A 1 286 ? -17.422 -17.454 -21.437 1.00 47.08 286 LYS A O 1
ATOM 2189 N N . MET A 1 287 ? -16.936 -15.700 -20.086 1.00 47.96 287 MET A N 1
ATOM 2190 C CA . MET A 1 287 ? -17.644 -14.687 -20.866 1.00 49.03 287 MET A CA 1
ATOM 2191 C C . MET A 1 287 ? -16.696 -13.551 -21.231 1.00 49.25 287 MET A C 1
ATOM 2192 O O . MET A 1 287 ? -17.115 -12.392 -21.332 1.00 49.79 287 MET A O 1
#

Secondary structure (DSSP, 8-state):
--EEETTTTSHHHHHHHHHHTTTS-GGGEEEEES-TTTTHHHHHTT-EEEE--TT-HHHHHHHTTT-SEEEEPPPP-S-HHHHHHHHHHHHHHHHHTT-SEEEEEEETTGGG--STHHHHHHHHHHHHHHTT--EEEEEEPPBHHHHSSGGGHHHHHHTEEEES-TT--B--B-HHHHHHHHHHHHTSSS-TTEEEEE--SS-B-HHHHHHHHHHHHSS--EEEE--HHHHHHHHHHTT--HHHHHHHHHHHHHHHTTTT----SHHHHHHSSPPPHHHHHHHHHT-

Solvent-accessible surface area: 13288 Å² total; per-residue (Å²): 178,15,2,0,0,0,29,1,51,37,123,10,1,19,58,0,0,70,21,0,45,166,96,22,89,26,97,53,0,6,0,1,3,170,67,81,132,127,0,63,97,10,56,130,74,44,3,80,42,61,76,4,16,29,81,82,70,130,12,0,68,140,3,0,53,53,4,22,59,0,0,0,15,30,4,104,90,218,77,44,107,83,2,67,82,23,1,48,37,0,7,119,3,0,118,58,26,34,5,128,54,3,5,0,6,6,19,8,34,3,106,102,22,100,33,92,21,0,124,2,8,30,39,3,7,146,26,1,108,110,19,138,17,41,29,10,0,1,14,10,7,32,64,6,39,63,13,5,57,126,42,12,85,63,15,26,142,83,14,14,8,16,0,11,0,34,94,9,75,0,6,5,5,15,38,62,10,2,0,48,0,3,0,14,9,7,43,84,158,47,24,85,82,92,53,30,29,0,0,8,39,133,53,10,37,2,93,76,0,3,89,14,0,15,93,26,22,72,86,130,1,72,22,83,92,36,56,62,94,98,0,56,89,91,23,48,139,72,64,35,91,120,100,102,0,61,84,11,0,39,32,23,38,4,0,49,136,31,28,2,40,83,66,22,66,39,0,73,162,29,32,35,109,24,53,86,28,70,74,11,0,84,110,17,7,173,116

B-factor: mean 28.72, std 7.85, range [12.22, 62.86]

Sequence (287 aa):
FSIAVTGATGQLGGLVIQHLLKKVPASQIIAIVRNVEKASTLADQGVEVRHGDYNQPESLQKAFAGVSKLLFISGPHYDNTLLIVQHANVVKAARDAGVKHIAYTGYAFAEESIIPLAHVHLATEYAIRTTNIPYTFLRNALYTDFFVNEGLRASTESGAIVTNAGSGIVNSVVTRNELALAAATVLTEEGHENKTYNLVSNQPWTFDELAQILSEVSGKKVVHQPVSFEEEKNFLVNAGVPEPFTEITAAIYDAISKGEASKTSDDLQKLIGSLTPLKETVKQALKM

Organism: NCBI:txid308866

InterPro domains:
  IPR008030 NmrA-like domain [PF05368] (3-249)
  IPR036291 NAD(P)-binding domain superfamily [SSF51735] (3-260)
  IPR052718 NmrA-type domain-containing oxidoreductase [PTHR47129] (1-286)

Nearest PDB structures (foldseek):
  2jl1-assembly1_A-2  TM=1.003E+00  e=4.441E-57  Citrobacter sp. MY-5
  2vrb-assembly1_A-2  TM=1.000E+00  e=1.130E-53  Citrobacter sp. MY-5
  2vrc-assembly1_C  TM=9.982E-01  e=9.099E-52  Citrobacter sp. MY-5
  2vrc-assembly1_D  TM=9.921E-01  e=8.582E-52  Citrobacter sp. MY-5
  3e48-assembly1_A  TM=9.150E-01  e=6.752E-23  Staphylococcus aureus subsp. aureus Mu50

CATH classification: 3.40.50.720 (+1 more: 3.90.25.10)

Foldseek 3Di:
DAEEEEVCLPDLNVLLLVLLVVPDPQCRYEYEYQDVVSCPVSVVSVHHYAYDDLVDLVSLLVSLAPAAEYEAEQDDPPDLVVSLSSLLSNLVSNLNNPHQEYEYAAAFPLVPADDPNSVSRVSSVVSNVVSPRFYEYLHAFAAPCVVAALCCVVQLVVQEDEAQQPFFKAFHAHSNLSSNLVNLLRRDDDRTPYYFRATHPDIGGVQRVQVLLCVLVVGRHGYHHDHLVVQLVVCVVVVDPNVVSNVRRVVSVSSSVHNRPDDDCRSCVRRNDGDDSSNSNCVNNVD